Protein 4G54 (pdb70)

CATH classification: 3.90.70.10 (+1 more: 1.10.101.10)

Solvent-accessible surface area: 11860 Å² total; per-residue (Å²): 51,115,70,52,85,40,0,12,101,3,85,70,59,42,63,0,0,83,9,0,7,56,5,7,24,50,132,15,70,206,100,6,10,100,23,112,111,119,30,62,7,13,8,29,13,78,68,75,120,21,83,57,117,86,0,46,125,29,44,7,1,0,0,0,0,0,31,40,143,85,105,97,1,12,0,0,1,6,34,25,49,94,139,67,1,10,0,0,1,8,91,81,95,33,89,4,68,40,86,51,0,68,54,1,13,152,5,21,0,0,0,0,16,15,21,14,5,81,134,54,5,112,95,45,30,59,15,105,3,0,71,16,1,1,80,3,0,6,87,11,33,137,64,136,34,53,181,18,60,91,3,58,74,105,0,51,120,32,0,48,182,0,1,172,130,30,89,9,107,87,66,0,57,0,14,137,134,8,4,30,72,0,1,39,44,18,5,97,77,25,59,14,124,86,21,26,190,207,120,81,156,77,142,18,40,113,44,77,118,45,43,96,12,92,104,100,98,22,130,26,111,143

Foldseek 3Di:
DVPDPLQQQAQDQLSQVCQVVVLVQAHDDPVQSVQDPDHQFQKHKAKDFADPVRVQPQLAKWWFWWDDPHGTGIWIFGHDDQFWTWIHRLFDIDIDGPVRCVVTGRGIIMDMFGQLDAAKDAAFKFWPNVQQLQLLLCVVVVHDGPNGRGCHPVQLVSLLVQCVVVVHDSRSICHDVSSVVSRSNDDNDRSSVLVVDVPDPADPPGGDNGDHGHHHHIDMDD

Nearest PDB structures (foldseek):
  4g54-assembly1_A  TM=1.005E+00  e=2.596E-50  Vibrio vulnificus
  6tci-assembly1_A  TM=8.978E-01  e=1.837E-02  Bacillus cereus ATCC 14579
  4c2e-assembly1_B  TM=5.046E-01  e=1.116E-02  Bacillus subtilis subsp. subtilis str. 168
  4c2h-assembly1_B  TM=5.019E-01  e=2.840E-02  Bacillus subtilis subsp. subtilis str. 168
  4c2c-assembly1_A  TM=4.928E-01  e=2.840E-02  Bacillus subtilis subsp. subtilis str. 168

Sequence (222 aa):
WLGESAVARMTTRAQGLEELYKLWGYRATRIDTMCEQPSTSIFQCQVRQLNWQELQQTPHPLLLTLQHEGQRAYVVLLEVDPERVVLLTGEQRLTFTVSQLMSLWRGEVTDLWPMPLRETLRLGMHGEAIEVLDQLLAKALNDEPLKTTQFNAELMQRVEWFQRWQAMTEDGIAGQRTLARLQHMVSLSEPWRALTQEEQVMRYPEFPSLAPLLRTYPLAET

B-factor: mean 27.64, std 11.99, range [9.29, 92.63]

Radius of gyration: 18.82 Å; Cα contacts (8 Å, |Δi|>4): 407; chains: 1; bounding box: 40×36×48 Å

Secondary structure (DSSP, 8-state):
-TT-GGGG-B-SHHHHHHHHHHHTTEE--TTGGG--SSPSSSEEEEEEE--HHHHHT-SS-EEEEEEETTEEEEEEEEEE-SSEEEEE-SS-EEEEEHHHHHHHEEEEEEEEEE----S-B-TT-BSHHHHHHHHHHHHHHTS-----SB--HHHHHHHHHHHHHTTS---S-B-HHHHHHHHHH--S--GGGGGT----SS-TT-----EEPP--PPP-B-

Structure (mmCIF, N/CA/C/O backbone):
data_4G54
#
_entry.id   4G54
#
_cell.length_a   128.821
_cell.length_b   44.523
_cell.length_c   51.040
_cell.angle_alpha   90.00
_cell.angle_beta   110.59
_cell.angle_gamma   90.00
#
_symmetry.space_group_name_H-M   'C 1 2 1'
#
loop_
_entity.id
_entity.type
_entity.pdbx_description
1 polymer 'General Secretion Pathway Protein'
2 water water
#
loop_
_atom_site.group_PDB
_atom_site.id
_atom_site.type_symbol
_atom_site.label_atom_id
_atom_site.label_alt_id
_atom_site.label_comp_id
_atom_site.label_asym_id
_atom_site.label_entity_id
_atom_site.label_seq_id
_atom_site.pdbx_PDB_ins_code
_atom_site.Cartn_x
_atom_site.Cartn_y
_atom_site.Cartn_z
_atom_site.occupancy
_atom_site.B_iso_or_equiv
_atom_site.auth_seq_id
_atom_site.auth_comp_id
_atom_site.auth_asym_id
_atom_site.auth_atom_id
_atom_site.pdbx_PDB_model_num
ATOM 1 N N . TRP A 1 18 ? 4.674 -10.018 -14.272 1.00 53.44 343 TRP A N 1
ATOM 2 C CA . TRP A 1 18 ? 5.065 -9.292 -12.992 1.00 52.00 343 TRP A CA 1
ATOM 3 C C . TRP A 1 18 ? 4.159 -8.063 -12.815 1.00 52.26 343 TRP A C 1
ATOM 4 O O . TRP A 1 18 ? 4.619 -6.927 -12.581 1.00 48.55 343 TRP A O 1
ATOM 15 N N . LEU A 1 19 ? 2.853 -8.329 -12.947 1.00 54.51 344 LEU A N 1
ATOM 16 C CA . LEU A 1 19 ? 1.878 -7.310 -13.348 1.00 57.00 344 LEU A CA 1
ATOM 17 C C . LEU A 1 19 ? 2.421 -6.684 -14.638 1.00 57.73 344 LEU A C 1
ATOM 18 O O . LEU A 1 19 ? 2.696 -7.439 -15.596 1.00 60.01 344 LEU A O 1
ATOM 23 N N . GLY A 1 20 ? 2.597 -5.357 -14.690 1.00 57.12 345 GLY A N 1
ATOM 24 C CA . GLY A 1 20 ? 3.209 -4.733 -15.888 1.00 57.81 345 GLY A CA 1
ATOM 25 C C . GLY A 1 20 ? 4.720 -4.480 -15.848 1.00 57.25 345 GLY A C 1
ATOM 26 O O . GLY A 1 20 ? 5.313 -4.082 -16.849 1.00 58.13 345 GLY A O 1
ATOM 27 N N . GLU A 1 21 ? 5.372 -4.702 -14.706 1.00 55.55 346 GLU A N 1
ATOM 28 C CA . GLU A 1 21 ? 6.779 -4.282 -14.610 1.00 54.19 346 GLU A CA 1
ATOM 29 C C . GLU A 1 21 ? 7.822 -5.414 -14.428 1.00 52.77 346 GLU A C 1
ATOM 30 O O . GLU A 1 21 ? 8.419 -5.588 -13.346 1.00 51.41 346 GLU A O 1
ATOM 36 N N . SER A 1 22 ? 8.066 -6.161 -15.509 1.00 51.99 347 SER A N 1
ATOM 37 C CA . SER A 1 22 ? 9.102 -7.211 -15.469 1.00 49.82 347 SER A CA 1
ATOM 38 C C . SER A 1 22 ? 10.556 -6.657 -15.211 1.00 46.34 347 SER A C 1
ATOM 39 O O . SER A 1 22 ? 11.401 -7.380 -14.702 1.00 45.26 347 SER A O 1
ATOM 42 N N . ALA A 1 23 ? 10.827 -5.395 -15.569 1.00 43.38 348 ALA A N 1
ATOM 43 C CA . ALA A 1 23 ? 12.151 -4.779 -15.304 1.00 40.73 348 ALA A CA 1
ATOM 44 C C . ALA A 1 23 ? 12.488 -4.779 -13.810 1.00 37.86 348 ALA A C 1
ATOM 45 O O . ALA A 1 23 ? 13.686 -4.842 -13.472 1.00 35.75 348 ALA A O 1
ATOM 47 N N . VAL A 1 24 ? 11.474 -4.669 -12.939 1.00 37.40 349 VAL A N 1
ATOM 48 C CA . VAL A 1 24 ? 11.769 -4.570 -11.495 1.00 37.17 349 VAL A CA 1
ATOM 49 C C . VAL A 1 24 ? 12.297 -5.830 -10.955 1.00 37.75 349 VAL A C 1
ATOM 50 O O . VAL A 1 24 ? 12.943 -5.811 -9.882 1.00 37.36 349 VAL A O 1
ATOM 54 N N . ALA A 1 25 ? 11.955 -6.935 -11.619 1.00 40.13 350 ALA A N 1
ATOM 55 C CA . ALA A 1 25 ? 12.233 -8.298 -11.165 1.00 40.51 350 ALA A CA 1
ATOM 56 C C . ALA A 1 25 ? 13.472 -8.913 -11.791 1.00 40.99 350 ALA A C 1
ATOM 57 O O . ALA A 1 25 ? 13.549 -10.136 -11.952 1.00 43.36 350 ALA A O 1
ATOM 59 N N . ARG A 1 26 ? 14.439 -8.083 -12.180 1.00 37.57 351 ARG A N 1
ATOM 60 C CA . ARG A 1 26 ? 15.674 -8.588 -12.724 1.00 35.90 351 ARG A CA 1
ATOM 61 C C . ARG A 1 26 ? 16.524 -9.557 -11.826 1.00 34.54 351 ARG A C 1
ATOM 62 O O . ARG A 1 26 ? 17.062 -10.553 -12.326 1.00 35.73 351 ARG A O 1
ATOM 70 N N . MET A 1 27 ? 16.722 -9.184 -10.555 1.00 30.33 352 MET A N 1
ATOM 71 C CA . MET A 1 27 ? 17.590 -9.930 -9.655 1.00 27.99 352 MET A CA 1
ATOM 72 C C . MET A 1 27 ? 16.732 -10.976 -9.008 1.00 28.62 352 MET A C 1
ATOM 73 O O . MET A 1 27 ? 15.698 -10.686 -8.349 1.00 28.58 352 MET A O 1
ATOM 78 N N . THR A 1 28 ? 17.132 -12.218 -9.169 1.00 27.44 353 THR A N 1
ATOM 79 C CA . THR A 1 28 ? 16.242 -13.311 -8.803 1.00 27.98 353 THR A CA 1
ATOM 80 C C . THR A 1 28 ? 16.622 -14.075 -7.542 1.00 26.51 353 THR A C 1
ATOM 81 O O . THR A 1 28 ? 15.884 -14.962 -7.117 1.00 30.16 353 THR A O 1
ATOM 85 N N . THR A 1 29 ? 17.736 -13.707 -6.910 1.00 25.60 354 THR A N 1
ATOM 86 C CA . THR A 1 29 ? 18.109 -14.300 -5.642 1.00 24.41 354 THR A CA 1
ATOM 87 C C . THR A 1 29 ? 18.492 -13.222 -4.698 1.00 23.89 354 THR A C 1
ATOM 88 O O . THR A 1 29 ? 18.924 -12.116 -5.126 1.00 22.91 354 THR A O 1
ATOM 92 N N . ARG A 1 30 ? 18.359 -13.562 -3.413 1.00 22.17 355 ARG A N 1
ATOM 93 C CA . ARG A 1 30 ? 18.689 -12.605 -2.354 1.00 20.98 355 ARG A CA 1
ATOM 94 C C . ARG A 1 30 ? 20.181 -12.262 -2.438 1.00 20.25 355 ARG A C 1
ATOM 95 O O . ARG A 1 30 ? 20.550 -11.128 -2.250 1.00 18.74 355 ARG A O 1
ATOM 103 N N . ALA A 1 31 ? 21.025 -13.250 -2.722 1.00 20.85 356 ALA A N 1
ATOM 104 C CA . ALA A 1 31 ? 22.462 -12.998 -2.775 1.00 21.56 356 ALA A CA 1
ATOM 105 C C . ALA A 1 31 ? 22.770 -12.010 -3.900 1.00 22.07 356 ALA A C 1
ATOM 106 O O . ALA A 1 31 ? 23.590 -11.132 -3.709 1.00 20.71 356 ALA A O 1
ATOM 108 N N . GLN A 1 32 ? 22.112 -12.119 -5.036 1.00 22.87 357 GLN A N 1
ATOM 109 C CA . GLN A 1 32 ? 22.292 -11.165 -6.113 1.00 21.71 357 GLN A CA 1
ATOM 110 C C . GLN A 1 32 ? 21.894 -9.743 -5.662 1.00 21.42 357 GLN A C 1
ATOM 111 O O . GLN A 1 32 ? 22.635 -8.736 -5.879 1.00 21.91 357 GLN A O 1
ATOM 117 N N . GLY A 1 33 ? 20.726 -9.652 -5.010 1.00 20.62 358 GLY A N 1
ATOM 118 C CA . GLY A 1 33 ? 20.299 -8.345 -4.457 1.00 19.14 358 GLY A CA 1
ATOM 119 C C . GLY A 1 33 ? 21.236 -7.772 -3.452 1.00 18.53 358 GLY A C 1
ATOM 120 O O . GLY A 1 33 ? 21.456 -6.559 -3.428 1.00 18.79 358 GLY A O 1
ATOM 121 N N . LEU A 1 34 ? 21.750 -8.620 -2.581 1.00 18.34 359 LEU A N 1
ATOM 122 C CA . LEU A 1 34 ? 22.660 -8.100 -1.509 1.00 16.47 359 LEU A CA 1
ATOM 123 C C . LEU A 1 34 ? 24.009 -7.708 -2.098 1.00 17.75 359 LEU A C 1
ATOM 124 O O . LEU A 1 34 ? 24.600 -6.703 -1.645 1.00 17.90 359 LEU A O 1
ATOM 129 N N . GLU A 1 35 ? 24.444 -8.410 -3.158 1.00 17.31 360 GLU A N 1
ATOM 130 C CA . GLU A 1 35 ? 25.671 -7.958 -3.837 1.00 19.11 360 GLU A CA 1
ATOM 131 C C . GLU A 1 35 ? 25.458 -6.510 -4.324 1.00 19.44 360 GLU A C 1
ATOM 132 O O . GLU A 1 35 ? 26.362 -5.655 -4.184 1.00 20.07 360 GLU A O 1
ATOM 138 N N . GLU A 1 36 ? 24.304 -6.181 -4.890 1.00 19.10 361 GLU A N 1
ATOM 139 C CA . GLU A 1 36 ? 24.035 -4.832 -5.337 1.00 19.76 361 GLU A CA 1
ATOM 140 C C . GLU A 1 36 ? 23.960 -3.847 -4.142 1.00 18.25 361 GLU A C 1
ATOM 141 O O . GLU A 1 36 ? 24.432 -2.705 -4.234 1.00 18.63 361 GLU A O 1
ATOM 147 N N . LEU A 1 37 ? 23.262 -4.277 -3.088 1.00 17.04 362 LEU A N 1
ATOM 148 C CA . LEU A 1 37 ? 23.121 -3.360 -1.932 1.00 15.93 362 LEU A CA 1
ATOM 149 C C . LEU A 1 37 ? 24.470 -3.034 -1.324 1.00 17.48 362 LEU A C 1
ATOM 150 O O . LEU A 1 37 ? 24.733 -1.879 -0.971 1.00 17.91 362 LEU A O 1
ATOM 155 N N . TYR A 1 38 ? 25.386 -4.008 -1.285 1.00 17.39 363 TYR A N 1
ATOM 156 C CA . TYR A 1 38 ? 26.724 -3.680 -0.774 1.00 17.73 363 TYR A CA 1
ATOM 157 C C . TYR A 1 38 ? 27.443 -2.672 -1.691 1.00 17.47 363 TYR A C 1
ATOM 158 O O . TYR A 1 38 ? 28.220 -1.838 -1.197 1.00 18.89 363 TYR A O 1
ATOM 167 N N . LYS A 1 39 ? 27.191 -2.702 -2.983 1.00 19.48 364 LYS A N 1
ATOM 168 C CA . LYS A 1 39 ? 27.889 -1.728 -3.833 1.00 20.58 364 LYS A CA 1
ATOM 169 C C . LYS A 1 39 ? 27.479 -0.270 -3.448 1.00 20.62 364 LYS A C 1
ATOM 170 O O . LYS A 1 39 ? 28.269 0.673 -3.584 1.00 21.78 364 LYS A O 1
ATOM 176 N N . LEU A 1 40 ? 26.212 -0.058 -3.031 1.00 18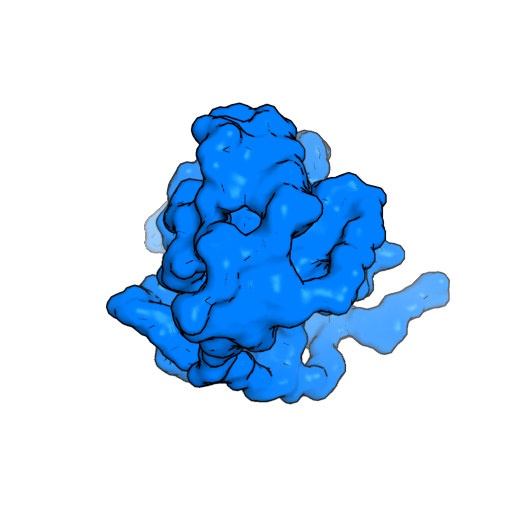.14 365 LEU A N 1
ATOM 177 C CA . LEU A 1 40 ? 25.751 1.260 -2.606 1.00 22.05 365 LEU A CA 1
ATOM 178 C C . LEU A 1 40 ? 26.511 1.752 -1.416 1.00 22.13 365 LEU A C 1
ATOM 179 O O . LEU A 1 40 ? 26.678 2.963 -1.258 1.00 24.88 365 LEU A O 1
ATOM 184 N N . TRP A 1 41 ? 26.999 0.834 -0.577 1.00 21.22 366 TRP A N 1
ATOM 185 C CA . TRP A 1 41 ? 27.838 1.217 0.537 1.00 22.36 366 TRP A CA 1
ATOM 186 C C . TRP A 1 41 ? 29.318 1.355 0.134 1.00 22.83 366 TRP A C 1
ATOM 187 O O . TRP A 1 41 ? 30.204 1.702 0.962 1.00 26.81 366 TRP A O 1
ATOM 198 N N . GLY A 1 42 ? 29.628 1.122 -1.146 1.00 23.12 367 GLY A N 1
ATOM 199 C CA . GLY A 1 42 ? 31.021 1.223 -1.617 1.00 23.26 367 GLY A CA 1
ATOM 200 C C . GLY A 1 42 ? 31.848 -0.055 -1.569 1.00 23.44 367 GLY A C 1
ATOM 201 O O . GLY A 1 42 ? 33.115 0.034 -1.750 1.00 25.63 367 GLY A O 1
ATOM 202 N N . TYR A 1 43 ? 31.210 -1.206 -1.299 1.00 22.20 368 TYR A N 1
ATOM 203 C CA . TYR A 1 43 ? 31.937 -2.419 -1.056 1.00 20.66 368 TYR A CA 1
ATOM 204 C C . TYR A 1 43 ? 31.688 -3.505 -2.081 1.00 20.31 368 TYR A C 1
ATOM 205 O O . TYR A 1 43 ? 30.574 -3.677 -2.573 1.00 19.15 368 TYR A O 1
ATOM 214 N N . ARG A 1 44 ? 32.779 -4.266 -2.324 1.00 22.26 369 ARG A N 1
ATOM 215 C CA . ARG A 1 44 ? 32.743 -5.476 -3.078 1.00 24.90 369 ARG A CA 1
ATOM 216 C C . ARG A 1 44 ? 32.507 -6.659 -2.095 1.00 26.98 369 ARG A C 1
ATOM 217 O O . ARG A 1 44 ? 33.356 -7.011 -1.251 1.00 32.81 369 ARG A O 1
ATOM 225 N N . ALA A 1 45 ? 31.382 -7.317 -2.239 1.00 24.48 370 ALA A N 1
ATOM 226 C CA . ALA A 1 45 ? 30.999 -8.406 -1.318 1.00 23.58 370 ALA A CA 1
ATOM 227 C C . ALA A 1 45 ? 31.356 -9.749 -1.912 1.00 26.10 370 ALA A C 1
ATOM 228 O O . ALA A 1 45 ? 31.213 -9.944 -3.125 1.00 27.21 370 ALA A O 1
ATOM 230 N N . THR A 1 46 ? 31.776 -10.686 -1.060 1.00 23.84 371 THR A N 1
ATOM 231 C CA . THR A 1 46 ? 32.008 -12.034 -1.510 1.00 25.15 371 THR A CA 1
ATOM 232 C C . THR A 1 46 ? 30.779 -12.909 -1.413 1.00 24.36 371 THR A C 1
ATOM 233 O O . THR A 1 46 ? 29.787 -12.543 -0.816 1.00 23.71 371 THR A O 1
ATOM 237 N N . ARG A 1 47 ? 30.874 -14.126 -1.963 1.00 24.92 372 ARG A N 1
ATOM 238 C CA . ARG A 1 47 ? 29.784 -15.074 -1.823 1.00 25.32 372 ARG A CA 1
ATOM 239 C C . ARG A 1 47 ? 29.413 -15.348 -0.339 1.00 26.18 372 ARG A C 1
ATOM 240 O O . ARG A 1 47 ? 28.232 -15.710 -0.022 1.00 26.22 372 ARG A O 1
ATOM 255 N N . ILE A 1 48 ? 30.404 -15.311 0.560 1.00 23.21 373 ILE A N 1
ATOM 256 C CA . ILE A 1 48 ? 30.096 -15.535 1.991 1.00 24.06 373 ILE A CA 1
ATOM 257 C C . ILE A 1 48 ? 29.257 -14.378 2.556 1.00 23.11 373 ILE A C 1
ATOM 258 O O . ILE A 1 48 ? 28.234 -14.613 3.306 1.00 26.62 373 ILE A O 1
ATOM 263 N N . ASP A 1 49 ? 29.580 -13.144 2.132 1.00 19.40 374 ASP A N 1
ATOM 264 C CA . ASP A 1 49 ? 28.895 -12.015 2.641 1.00 20.27 374 ASP A CA 1
ATOM 265 C C . ASP A 1 49 ? 27.461 -11.992 2.209 1.00 22.76 374 ASP A C 1
ATOM 266 O O . ASP A 1 49 ? 26.578 -11.499 2.939 1.00 25.84 374 ASP A O 1
ATOM 271 N N . THR A 1 50 ? 27.152 -12.488 1.026 1.00 20.25 375 THR A N 1
ATOM 272 C CA . THR A 1 50 ? 25.773 -12.357 0.607 1.00 20.43 375 THR A CA 1
ATOM 273 C C . THR A 1 50 ? 24.842 -13.507 0.980 1.00 22.38 375 THR A C 1
ATOM 274 O O . THR A 1 50 ? 23.694 -13.560 0.504 1.00 22.48 375 THR A O 1
ATOM 278 N N . MET A 1 51 ? 25.368 -14.407 1.797 1.00 24.46 376 MET A N 1
ATOM 279 C CA . MET A 1 51 ? 24.507 -15.454 2.420 1.00 26.80 376 MET A CA 1
ATOM 280 C C . MET A 1 51 ? 23.518 -14.899 3.491 1.00 27.38 376 MET A C 1
ATOM 281 O O . MET A 1 51 ? 22.521 -15.569 3.785 1.00 28.97 376 MET A O 1
ATOM 286 N N . CYS A 1 52 ? 23.821 -13.728 4.066 1.00 26.09 377 CYS A N 1
ATOM 287 C CA . CYS A 1 52 ? 22.995 -13.141 5.141 1.00 26.37 377 CYS A CA 1
ATOM 288 C C . CYS A 1 52 ? 22.728 -14.146 6.258 1.00 26.84 377 CYS A C 1
ATOM 289 O O . CYS A 1 52 ? 21.600 -14.331 6.691 1.00 26.66 377 CYS A O 1
ATOM 292 N N . GLU A 1 53 ? 23.807 -14.769 6.736 1.00 26.46 378 GLU A N 1
ATOM 293 C CA . GLU A 1 53 ? 23.674 -15.733 7.824 1.00 27.50 378 GLU A CA 1
ATOM 294 C C . GLU A 1 53 ? 24.552 -15.219 8.929 1.00 26.89 378 GLU A C 1
ATOM 295 O O . GLU A 1 53 ? 25.429 -14.365 8.730 1.00 29.95 378 GLU A O 1
ATOM 301 N N . GLN A 1 54 ? 24.250 -15.659 10.159 1.00 24.30 379 GLN A N 1
ATOM 302 C CA . GLN A 1 54 ? 25.059 -15.247 11.291 1.00 24.35 379 GLN A CA 1
ATOM 303 C C . GLN A 1 54 ? 25.969 -16.395 11.653 1.00 24.10 379 GLN A C 1
ATOM 304 O O . GLN A 1 54 ? 25.541 -17.569 11.500 1.00 28.27 379 GLN A O 1
ATOM 310 N N . PRO A 1 55 ? 27.160 -16.115 12.147 1.00 23.86 380 PRO A N 1
ATOM 311 C CA . PRO A 1 55 ? 27.725 -14.795 12.449 1.00 23.54 380 PRO A CA 1
ATOM 312 C C . PRO A 1 55 ? 28.169 -13.989 11.227 1.00 24.18 380 PRO A C 1
ATOM 313 O O . PRO A 1 55 ? 28.444 -14.573 10.155 1.00 24.37 380 PRO A O 1
ATOM 317 N N . SER A 1 56 ? 28.229 -12.677 11.435 1.00 23.16 381 SER A N 1
ATOM 318 C CA . SER A 1 56 ? 28.763 -11.759 10.432 1.00 23.54 381 SER A CA 1
ATOM 319 C C . SER A 1 56 ? 30.196 -12.143 10.084 1.00 23.57 381 SER A C 1
ATOM 320 O O . SER A 1 56 ? 30.956 -12.595 10.884 1.00 25.18 381 SER A O 1
ATOM 323 N N . THR A 1 57 ? 30.538 -11.835 8.840 1.00 24.75 382 THR A N 1
ATOM 324 C CA . THR A 1 57 ? 31.835 -12.056 8.288 1.00 23.56 382 THR A CA 1
ATOM 325 C C . THR A 1 57 ? 32.594 -10.732 8.101 1.00 22.48 382 THR A C 1
ATOM 326 O O . THR A 1 57 ? 33.811 -10.734 7.725 1.00 23.67 382 THR A O 1
ATOM 330 N N . SER A 1 58 ? 31.913 -9.609 8.378 1.00 19.69 383 SER A N 1
ATOM 331 C CA . SER A 1 58 ? 32.558 -8.274 8.292 1.00 17.27 383 SER A CA 1
ATOM 332 C C . SER A 1 58 ? 31.852 -7.431 9.378 1.00 18.93 383 SER A C 1
ATOM 333 O O . SER A 1 58 ? 31.023 -8.005 10.139 1.00 18.43 383 SER A O 1
ATOM 336 N N . ILE A 1 59 ? 32.140 -6.126 9.446 1.00 18.68 384 ILE A N 1
ATOM 337 C CA . ILE A 1 59 ? 31.442 -5.292 10.449 1.00 18.26 384 ILE A CA 1
ATOM 338 C C . ILE A 1 59 ? 29.965 -5.084 10.086 1.00 17.93 384 ILE A C 1
ATOM 339 O O . ILE A 1 59 ? 29.208 -4.634 10.909 1.00 17.94 384 ILE A O 1
ATOM 344 N N . PHE A 1 60 ? 29.536 -5.496 8.889 1.00 17.26 385 PHE A N 1
ATOM 345 C CA . PHE A 1 60 ? 28.145 -5.306 8.523 1.00 17.77 385 PHE A CA 1
ATOM 346 C C . PHE A 1 60 ? 27.244 -6.306 9.182 1.00 18.41 385 PHE A C 1
ATOM 347 O O . PHE A 1 60 ? 27.604 -7.527 9.348 1.00 20.84 385 PHE A O 1
ATOM 355 N N . GLN A 1 61 ? 26.051 -5.866 9.571 1.00 15.84 386 GLN A N 1
ATOM 356 C CA . GLN A 1 61 ? 24.950 -6.754 10.006 1.00 18.46 386 GLN A CA 1
ATOM 357 C C . GLN A 1 61 ? 24.030 -6.933 8.813 1.00 18.94 386 GLN A C 1
ATOM 358 O O . GLN A 1 61 ? 23.817 -5.997 8.035 1.00 18.81 386 GLN A O 1
ATOM 364 N N . CYS A 1 62 ? 23.434 -8.126 8.703 1.00 19.77 387 CYS A N 1
ATOM 365 C CA . CYS A 1 62 ? 22.465 -8.438 7.638 1.00 19.36 387 CYS A CA 1
ATOM 366 C C . CYS A 1 62 ? 21.292 -9.067 8.350 1.00 20.77 387 CYS A C 1
ATOM 367 O O . CYS A 1 62 ? 21.494 -9.957 9.188 1.00 22.60 387 CYS A O 1
ATOM 370 N N . GLN A 1 63 ? 20.071 -8.527 8.126 1.00 20.39 388 GLN A N 1
ATOM 371 C CA . GLN A 1 63 ? 18.887 -9.069 8.843 1.00 20.38 388 GLN A CA 1
ATOM 372 C C . GLN A 1 63 ? 17.693 -9.063 7.898 1.00 19.94 388 GLN A C 1
ATOM 373 O O . GLN A 1 63 ? 17.437 -8.022 7.243 1.00 21.65 388 GLN A O 1
ATOM 379 N N . VAL A 1 64 ? 16.914 -10.146 7.861 1.00 21.77 389 VAL A N 1
ATOM 380 C CA . VAL A 1 64 ? 15.624 -10.180 7.134 1.00 21.57 389 VAL A CA 1
ATOM 381 C C . VAL A 1 64 ? 14.550 -9.747 8.130 1.00 23.67 389 VAL A C 1
ATOM 382 O O . VAL A 1 64 ? 14.579 -10.136 9.337 1.00 25.11 389 VAL A O 1
ATOM 386 N N . ARG A 1 65 ? 13.652 -8.832 7.736 1.00 22.79 390 ARG A N 1
ATOM 387 C CA . ARG A 1 65 ? 12.613 -8.356 8.683 1.00 23.95 390 ARG A CA 1
ATOM 388 C C . ARG A 1 65 ? 11.346 -8.244 7.852 1.00 23.73 390 ARG A C 1
ATOM 389 O O . ARG A 1 65 ? 11.395 -8.200 6.621 1.00 23.46 390 ARG A O 1
ATOM 397 N N . GLN A 1 66 ? 10.209 -8.214 8.549 1.00 22.62 391 GLN A N 1
ATOM 398 C CA . GLN A 1 66 ? 8.908 -7.888 7.872 1.00 24.01 391 GLN A CA 1
ATOM 399 C C . GLN A 1 66 ? 8.502 -6.524 8.312 1.00 25.03 391 GLN A C 1
ATOM 400 O O . GLN A 1 66 ? 8.428 -6.263 9.574 1.00 27.68 391 GLN A O 1
ATOM 406 N N . LEU A 1 67 ? 8.255 -5.628 7.343 1.00 22.17 392 LEU A N 1
ATOM 407 C CA . LEU A 1 67 ? 7.900 -4.206 7.640 1.00 22.09 392 LEU A CA 1
ATOM 408 C C . LEU A 1 67 ? 6.528 -3.946 7.078 1.00 23.57 392 LEU A C 1
ATOM 409 O O . LEU A 1 67 ? 6.144 -4.606 6.091 1.00 25.76 392 LEU A O 1
ATOM 414 N N . ASN A 1 68 ? 5.864 -2.924 7.613 1.00 23.23 393 ASN A N 1
ATOM 415 C CA . ASN A 1 68 ? 4.657 -2.372 6.917 1.00 23.10 393 ASN A CA 1
ATOM 416 C C . ASN A 1 68 ? 5.110 -1.105 6.188 1.00 21.69 393 ASN A C 1
ATOM 417 O O . ASN A 1 68 ? 6.320 -0.693 6.212 1.00 21.98 393 ASN A O 1
ATOM 422 N N . TRP A 1 69 ? 4.206 -0.453 5.451 1.00 23.35 394 TRP A N 1
ATOM 423 C CA . TRP A 1 69 ? 4.572 0.685 4.644 1.00 19.83 394 TRP A CA 1
ATOM 424 C C . TRP A 1 69 ? 4.956 1.893 5.473 1.00 22.54 394 TRP A C 1
ATOM 425 O O . TRP A 1 69 ? 5.863 2.651 5.063 1.00 22.98 394 TRP A O 1
ATOM 436 N N . GLN A 1 70 ? 4.282 2.086 6.622 1.00 21.82 395 GLN A N 1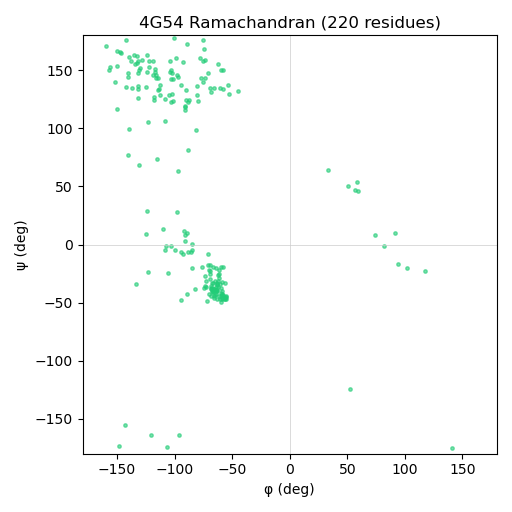
ATOM 437 C CA . GLN A 1 70 ? 4.633 3.181 7.562 1.00 22.28 395 GLN A CA 1
ATOM 438 C C . GLN A 1 70 ? 6.106 2.961 7.972 1.00 23.25 395 GLN A C 1
ATOM 439 O O . GLN A 1 70 ? 6.936 3.886 7.895 1.00 24.03 395 GLN A O 1
ATOM 445 N N . GLU A 1 71 ? 6.461 1.720 8.308 1.00 22.95 396 GLU A N 1
ATOM 446 C CA . GLU A 1 71 ? 7.843 1.437 8.767 1.00 23.81 396 GLU A CA 1
ATOM 447 C C . GLU A 1 71 ? 8.850 1.608 7.617 1.00 23.82 396 GLU A C 1
ATOM 448 O O . GLU A 1 71 ? 9.945 2.185 7.834 1.00 23.50 396 GLU A O 1
ATOM 454 N N . LEU A 1 72 ? 8.498 1.203 6.397 1.00 21.34 397 LEU A N 1
ATOM 455 C CA . LEU A 1 72 ? 9.416 1.272 5.309 1.00 21.77 397 LEU A CA 1
ATOM 456 C C . LEU A 1 72 ? 9.741 2.751 5.067 1.00 20.65 397 LEU A C 1
ATOM 457 O O . LEU A 1 72 ? 10.888 3.130 4.834 1.00 22.32 397 LEU A O 1
ATOM 462 N N . GLN A 1 73 ? 8.759 3.618 5.183 1.00 23.09 398 GLN A N 1
ATOM 463 C CA . GLN A 1 73 ? 9.012 5.045 4.967 1.00 23.01 398 GLN A CA 1
ATOM 464 C C . GLN A 1 73 ? 9.998 5.633 5.936 1.00 22.90 398 GLN A C 1
ATOM 465 O O . GLN A 1 73 ? 10.607 6.681 5.573 1.00 24.53 398 GLN A O 1
ATOM 471 N N . GLN A 1 74 ? 10.200 5.014 7.113 1.00 21.19 399 GLN A N 1
ATOM 472 C CA . GLN A 1 74 ? 11.105 5.559 8.120 1.00 23.56 399 GLN A CA 1
ATOM 473 C C . GLN A 1 74 ? 12.513 5.039 7.963 1.00 21.64 399 GLN A C 1
ATOM 474 O O . GLN A 1 74 ? 13.362 5.306 8.823 1.00 23.62 399 GLN A O 1
ATOM 480 N N . THR A 1 75 ? 12.738 4.231 6.932 1.00 20.72 400 THR A N 1
ATOM 481 C CA . THR A 1 75 ? 14.134 3.613 6.900 1.00 18.09 400 THR A CA 1
ATOM 482 C C . THR A 1 75 ? 15.225 4.663 6.822 1.00 19.74 400 THR A C 1
ATOM 483 O O . THR A 1 75 ? 15.143 5.565 5.954 1.00 20.94 400 THR A O 1
ATOM 487 N N . PRO A 1 76 ? 16.239 4.446 7.659 1.00 18.23 401 PRO A N 1
ATOM 488 C CA . PRO A 1 76 ? 17.333 5.459 7.666 1.00 18.18 401 PRO A CA 1
ATOM 489 C C . PRO A 1 76 ? 18.385 5.179 6.563 1.00 18.16 401 PRO A C 1
ATOM 490 O O . PRO A 1 76 ? 19.336 6.014 6.399 1.00 21.71 401 PRO A O 1
ATOM 494 N N . HIS A 1 77 ? 18.288 4.064 5.802 1.00 17.58 402 HIS A N 1
ATOM 495 C CA . HIS A 1 77 ? 19.285 3.787 4.754 1.00 17.59 402 HIS A CA 1
ATOM 496 C C . HIS A 1 77 ? 18.633 2.813 3.788 1.00 15.73 402 HIS A C 1
ATOM 497 O O . HIS A 1 77 ? 17.498 2.309 3.993 1.00 15.71 402 HIS A O 1
ATOM 504 N N . PRO A 1 78 ? 19.252 2.558 2.668 1.00 16.15 403 PRO A N 1
ATOM 505 C CA . PRO A 1 78 ? 18.667 1.708 1.646 1.00 16.40 403 PRO A CA 1
ATOM 506 C C . PRO A 1 78 ? 18.450 0.278 2.182 1.00 16.03 403 PRO A C 1
ATOM 507 O O . PRO A 1 78 ? 19.103 -0.178 3.129 1.00 17.81 403 PRO A O 1
ATOM 511 N N . LEU A 1 79 ? 17.486 -0.414 1.559 1.00 17.13 404 LEU A N 1
ATOM 512 C CA . LEU A 1 79 ? 17.108 -1.795 1.920 1.00 15.73 404 LEU A CA 1
ATOM 513 C C . LEU A 1 79 ? 16.954 -2.600 0.685 1.00 16.92 404 LEU A C 1
ATOM 514 O O . LEU A 1 79 ? 16.769 -2.033 -0.467 1.00 18.06 404 LEU A O 1
ATOM 519 N N . LEU A 1 80 ? 16.950 -3.954 0.820 1.00 14.93 405 LEU A N 1
ATOM 520 C CA . LEU A 1 80 ? 16.604 -4.828 -0.341 1.00 16.07 405 LEU A CA 1
ATOM 521 C C . LEU A 1 80 ? 15.143 -5.296 -0.148 1.00 17.35 405 LEU A C 1
ATOM 522 O O . LEU A 1 80 ? 14.832 -5.820 0.961 1.00 18.84 405 LEU A O 1
ATOM 527 N N . LEU A 1 81 ? 14.287 -5.024 -1.149 1.00 18.25 406 LEU A N 1
ATOM 528 C CA . LEU A 1 81 ? 12.867 -5.394 -1.014 1.00 18.07 406 LEU A CA 1
ATOM 529 C C . LEU A 1 81 ? 12.703 -6.767 -1.675 1.00 19.97 406 LEU A C 1
ATOM 530 O O . LEU A 1 81 ? 13.199 -7.011 -2.773 1.00 20.27 406 LEU A O 1
ATOM 535 N N . THR A 1 82 ? 11.948 -7.673 -1.060 1.00 19.36 407 THR A N 1
ATOM 536 C CA . THR A 1 82 ? 11.558 -8.927 -1.705 1.00 20.87 407 THR A CA 1
ATOM 537 C C . THR A 1 82 ? 10.255 -8.643 -2.409 1.00 22.65 407 THR A C 1
ATOM 538 O O . THR A 1 82 ? 9.230 -8.287 -1.734 1.00 22.64 407 THR A O 1
ATOM 542 N N . LEU A 1 83 ? 10.223 -8.901 -3.720 1.00 22.91 408 LEU A N 1
ATOM 543 C CA . LEU A 1 83 ? 8.954 -8.767 -4.485 1.00 25.39 408 LEU A CA 1
ATOM 544 C C . LEU A 1 83 ? 8.396 -10.181 -4.738 1.00 28.67 408 LEU A C 1
ATOM 545 O O . LEU A 1 83 ? 9.165 -11.139 -4.919 1.00 29.49 408 LEU A O 1
ATOM 550 N N . GLN A 1 84 ? 7.071 -10.332 -4.680 1.00 31.87 409 GLN A N 1
ATOM 551 C CA . GLN A 1 84 ? 6.479 -11.668 -4.845 1.00 36.91 409 GLN A CA 1
ATOM 552 C C . GLN A 1 84 ? 5.352 -11.475 -5.863 1.00 39.69 409 GLN A C 1
ATOM 553 O O . GLN A 1 84 ? 4.631 -10.477 -5.805 1.00 38.08 409 GLN A O 1
ATOM 559 N N . HIS A 1 85 ? 5.286 -12.368 -6.858 1.00 42.02 410 HIS A N 1
ATOM 560 C CA . HIS A 1 85 ? 4.188 -12.349 -7.843 1.00 46.44 410 HIS A CA 1
ATOM 561 C C . HIS A 1 85 ? 3.935 -13.757 -8.331 1.00 49.38 410 HIS A C 1
ATOM 562 O O . HIS A 1 85 ? 4.787 -14.388 -8.987 1.00 49.35 410 HIS A O 1
ATOM 569 N N . GLU A 1 86 ? 2.711 -14.209 -8.010 1.00 52.51 411 GLU A N 1
ATOM 570 C CA . GLU A 1 86 ? 2.244 -15.553 -8.278 1.00 57.33 411 GLU A CA 1
ATOM 571 C C . GLU A 1 86 ? 3.317 -16.668 -8.204 1.00 58.17 411 GLU A C 1
ATOM 572 O O . GLU A 1 86 ? 3.626 -17.340 -9.207 1.00 60.26 411 GLU A O 1
ATOM 578 N N . GLY A 1 87 ? 3.871 -16.855 -6.996 1.00 56.33 412 GLY A N 1
ATOM 579 C CA . GLY A 1 87 ? 4.818 -17.942 -6.728 1.00 56.33 412 GLY A CA 1
ATOM 580 C C . GLY A 1 87 ? 6.243 -17.651 -7.149 1.00 54.65 412 GLY A C 1
ATOM 581 O O . GLY A 1 87 ? 7.139 -18.491 -6.962 1.00 56.91 412 GLY A O 1
ATOM 582 N N . GLN A 1 88 ? 6.477 -16.478 -7.721 1.00 50.39 413 GLN A N 1
ATOM 583 C CA . GLN A 1 88 ? 7.856 -16.075 -8.048 1.00 47.87 413 GLN A CA 1
ATOM 584 C C . GLN A 1 88 ? 8.374 -15.036 -7.052 1.00 43.33 413 GLN A C 1
ATOM 585 O O . GLN A 1 88 ? 7.563 -14.262 -6.505 1.00 43.38 413 GLN A O 1
ATOM 591 N N . ARG A 1 89 ? 9.692 -15.061 -6.796 1.00 40.21 414 ARG A N 1
ATOM 592 C CA . ARG A 1 89 ? 10.330 -13.966 -6.006 1.00 37.50 414 ARG A CA 1
ATOM 593 C C . ARG A 1 89 ? 11.366 -13.223 -6.847 1.00 34.31 414 ARG A C 1
ATOM 594 O O . ARG A 1 89 ? 12.005 -13.795 -7.758 1.00 35.54 414 ARG A O 1
ATOM 602 N N . ALA A 1 90 ? 11.539 -11.960 -6.525 1.00 30.44 415 ALA A N 1
ATOM 603 C CA . ALA A 1 90 ? 12.570 -11.118 -7.107 1.00 29.03 415 ALA A CA 1
ATOM 604 C C . ALA A 1 90 ? 12.944 -10.095 -6.079 1.00 24.86 415 ALA A C 1
ATOM 605 O O . ALA A 1 90 ? 12.295 -9.985 -4.996 1.00 25.66 415 ALA A O 1
ATOM 607 N N . TYR A 1 91 ? 14.058 -9.417 -6.309 1.00 21.86 416 TYR A N 1
ATOM 608 C CA . TYR A 1 91 ? 14.668 -8.608 -5.226 1.00 21.90 416 TYR A CA 1
ATOM 609 C C . TYR A 1 91 ? 15.092 -7.286 -5.880 1.00 22.60 416 TYR A C 1
ATOM 610 O O . TYR A 1 91 ? 15.661 -7.297 -6.936 1.00 24.17 416 TYR A O 1
ATOM 619 N N . VAL A 1 92 ? 14.795 -6.161 -5.226 1.00 21.58 417 VAL A N 1
ATOM 620 C CA . VAL A 1 92 ? 15.146 -4.853 -5.794 1.00 20.21 417 VAL A CA 1
ATOM 621 C C . VAL A 1 92 ? 15.634 -3.942 -4.650 1.00 19.59 417 VAL A C 1
ATOM 622 O O . VAL A 1 92 ? 15.229 -4.110 -3.507 1.00 19.14 417 VAL A O 1
ATOM 626 N N . VAL A 1 93 ? 16.613 -3.094 -4.938 1.00 18.91 418 VAL A N 1
ATOM 627 C CA . VAL A 1 93 ? 17.101 -2.170 -3.930 1.00 18.42 418 VAL A CA 1
ATOM 628 C C . VAL A 1 93 ? 16.201 -0.987 -3.813 1.00 17.29 418 VAL A C 1
ATOM 629 O O . VAL A 1 93 ? 15.882 -0.327 -4.815 1.00 19.67 418 VAL A O 1
ATOM 633 N N . LEU A 1 94 ? 15.781 -0.683 -2.570 1.00 17.73 419 LEU A N 1
ATOM 634 C CA . LEU A 1 94 ? 15.064 0.589 -2.313 1.00 17.71 419 LEU A CA 1
ATOM 635 C C . LEU A 1 94 ? 16.122 1.594 -1.946 1.00 17.14 419 LEU A C 1
ATOM 636 O O . LEU A 1 94 ? 16.826 1.465 -0.932 1.00 18.81 419 LEU A O 1
ATOM 641 N N . LEU A 1 95 ? 16.222 2.668 -2.752 1.00 18.52 420 LEU A N 1
ATOM 642 C CA . LEU A 1 95 ? 17.201 3.710 -2.504 1.00 18.87 420 LEU A CA 1
ATOM 643 C C . LEU A 1 95 ? 16.589 4.800 -1.714 1.00 21.43 420 LEU A C 1
ATOM 644 O O . LEU A 1 95 ? 17.280 5.324 -0.799 1.00 23.53 420 LEU A O 1
ATOM 649 N N . GLU A 1 96 ? 15.393 5.277 -2.093 1.00 21.85 421 GLU A N 1
ATOM 650 C CA . GLU A 1 96 ? 14.738 6.297 -1.252 1.00 24.14 421 GLU A CA 1
ATOM 651 C C . GLU A 1 96 ? 13.234 6.131 -1.320 1.00 22.60 421 GLU A C 1
ATOM 652 O O . GLU A 1 96 ? 12.732 5.471 -2.180 1.00 23.94 421 GLU A O 1
ATOM 658 N N . VAL A 1 97 ? 12.567 6.780 -0.397 1.00 23.80 422 VAL A N 1
ATOM 659 C CA . VAL A 1 97 ? 11.133 6.547 -0.226 1.00 23.58 422 VAL A CA 1
ATOM 660 C C . VAL A 1 97 ? 10.497 7.791 0.331 1.00 24.57 422 VAL A C 1
ATOM 661 O O . VAL A 1 97 ? 11.089 8.479 1.199 1.00 25.03 422 VAL A O 1
ATOM 665 N N . ASP A 1 98 ? 9.299 8.102 -0.179 1.00 24.53 423 ASP A N 1
ATOM 666 C CA . ASP A 1 98 ? 8.475 9.198 0.413 1.00 27.91 423 ASP A CA 1
ATOM 667 C C . ASP A 1 98 ? 7.010 8.720 0.353 1.00 26.83 423 ASP A C 1
ATOM 668 O O . ASP A 1 98 ? 6.784 7.604 -0.112 1.00 24.96 423 ASP A O 1
ATOM 673 N N . PRO A 1 99 ? 6.040 9.473 0.899 1.00 28.95 424 PRO A N 1
ATOM 674 C CA . PRO A 1 99 ? 4.642 8.953 0.865 1.00 29.24 424 PRO A CA 1
ATOM 675 C C . PRO A 1 99 ? 4.063 8.641 -0.491 1.00 28.83 424 PRO A C 1
ATOM 676 O O . PRO A 1 99 ? 3.081 7.872 -0.563 1.00 29.17 424 PRO A O 1
ATOM 680 N N . GLU A 1 100 ? 4.657 9.201 -1.538 1.00 28.57 425 GLU A N 1
ATOM 681 C CA . GLU A 1 100 ? 4.071 9.022 -2.854 1.00 30.64 425 GLU A CA 1
ATOM 682 C C . GLU A 1 100 ? 4.791 8.035 -3.804 1.00 29.51 425 GLU A C 1
ATOM 683 O O . GLU A 1 100 ? 4.152 7.514 -4.750 1.00 30.48 425 GLU A O 1
ATOM 689 N N . ARG A 1 101 ? 6.089 7.817 -3.593 1.00 28.17 426 ARG A N 1
ATOM 690 C CA . ARG A 1 101 ? 6.916 7.121 -4.600 1.00 28.85 426 ARG A CA 1
ATOM 691 C C . ARG A 1 101 ? 8.113 6.485 -3.934 1.00 26.83 426 ARG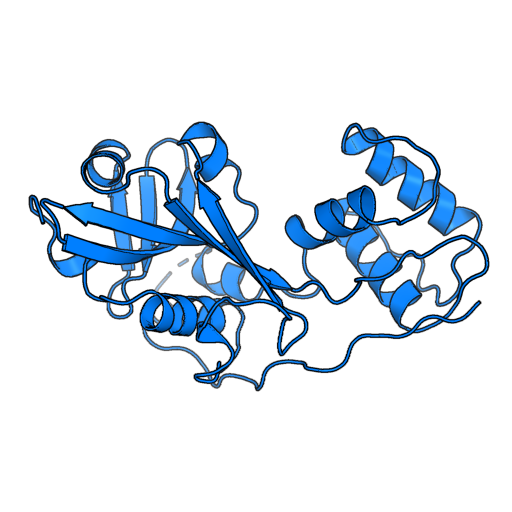 A C 1
ATOM 692 O O . ARG A 1 101 ? 8.565 6.973 -2.887 1.00 26.66 426 ARG A O 1
ATOM 700 N N . VAL A 1 102 ? 8.623 5.420 -4.519 1.00 24.01 427 VAL A N 1
ATOM 701 C CA . VAL A 1 102 ? 9.911 4.869 -4.049 1.00 23.21 427 VAL A CA 1
ATOM 702 C C . VAL A 1 102 ? 10.809 4.838 -5.285 1.00 22.69 427 VAL A C 1
ATOM 703 O O . VAL A 1 102 ? 10.349 4.790 -6.435 1.00 25.13 427 VAL A O 1
ATOM 707 N N . VAL A 1 103 ? 12.095 5.018 -5.005 1.00 20.93 428 VAL A N 1
ATOM 708 C CA . VAL A 1 103 ? 13.129 4.893 -6.061 1.00 21.44 428 VAL A CA 1
ATOM 709 C C . VAL A 1 103 ? 13.808 3.565 -5.888 1.00 20.46 428 VAL A C 1
ATOM 710 O O . VAL A 1 103 ? 14.295 3.208 -4.820 1.00 20.11 428 VAL A O 1
ATOM 714 N N . LEU A 1 104 ? 13.760 2.759 -6.953 1.00 20.43 429 LEU A N 1
ATOM 715 C CA . LEU A 1 104 ? 14.239 1.359 -6.942 1.00 19.72 429 LEU A CA 1
ATOM 716 C C . LEU A 1 104 ? 15.451 1.205 -7.864 1.00 22.89 429 LEU A C 1
ATOM 717 O O . LEU A 1 104 ? 15.504 1.806 -8.944 1.00 23.53 429 LEU A O 1
ATOM 722 N N . LEU A 1 105 ? 16.390 0.370 -7.454 1.00 20.83 430 LEU A N 1
ATOM 723 C CA . LEU A 1 105 ? 17.580 -0.017 -8.278 1.00 20.73 430 LEU A CA 1
ATOM 724 C C . LEU A 1 105 ? 17.545 -1.510 -8.552 1.00 23.11 430 LEU A C 1
ATOM 725 O O . LEU A 1 105 ? 17.498 -2.304 -7.631 1.00 21.28 430 LEU A O 1
ATOM 730 N N . THR A 1 106 ? 17.590 -1.897 -9.838 1.00 22.78 431 THR A N 1
ATOM 731 C CA . THR A 1 106 ? 17.328 -3.282 -10.244 1.00 24.54 431 THR A CA 1
ATOM 732 C C . THR A 1 106 ? 18.608 -4.018 -10.576 1.00 25.69 431 THR A C 1
ATOM 733 O O . THR A 1 106 ? 18.575 -5.207 -10.896 1.00 28.31 431 THR A O 1
ATOM 737 N N . GLY A 1 107 ? 19.769 -3.372 -10.495 1.00 26.37 432 GLY A N 1
ATOM 738 C CA . GLY A 1 107 ? 21.016 -3.953 -11.022 1.00 26.78 432 GLY A CA 1
ATOM 739 C C . GLY A 1 107 ? 21.312 -3.484 -12.480 1.00 27.21 432 GLY A C 1
ATOM 740 O O . GLY A 1 107 ? 22.434 -3.553 -12.960 1.00 30.69 432 GLY A O 1
ATOM 741 N N . GLU A 1 108 ? 20.269 -2.956 -13.113 1.00 26.55 433 GLU A N 1
ATOM 742 C CA . GLU A 1 108 ? 20.385 -2.389 -14.474 1.00 28.27 433 GLU A CA 1
ATOM 743 C C . GLU A 1 108 ? 19.747 -1.050 -14.664 1.00 28.29 433 GLU A C 1
ATOM 744 O O . GLU A 1 108 ? 20.212 -0.279 -15.507 1.00 29.37 433 GLU A O 1
ATOM 750 N N . GLN A 1 109 ? 18.660 -0.798 -13.980 1.00 26.76 434 GLN A N 1
ATOM 751 C CA . GLN A 1 109 ? 17.912 0.434 -14.150 1.00 26.84 434 GLN A CA 1
ATOM 752 C C . GLN A 1 109 ? 17.571 1.103 -12.829 1.00 26.65 434 GLN A C 1
ATOM 753 O O . GLN A 1 109 ? 17.354 0.429 -11.826 1.00 25.35 434 GLN A O 1
ATOM 759 N N . ARG A 1 110 ? 17.515 2.422 -12.849 1.00 26.00 435 ARG A N 1
ATOM 760 C CA . ARG A 1 110 ? 16.806 3.154 -11.806 1.00 26.21 435 ARG A CA 1
ATOM 761 C C . ARG A 1 110 ? 15.342 3.405 -12.184 1.00 27.16 435 ARG A C 1
ATOM 762 O O . ARG A 1 110 ? 15.058 4.072 -13.207 1.00 30.14 435 ARG A O 1
ATOM 774 N N . LEU A 1 111 ? 14.427 2.860 -11.387 1.00 25.88 436 LEU A N 1
ATOM 775 C CA . LEU A 1 111 ? 12.955 2.980 -11.572 1.00 28.07 436 LEU A CA 1
ATOM 776 C C . LEU A 1 111 ? 12.250 3.717 -10.424 1.00 28.27 436 LEU A C 1
ATOM 777 O O . LEU A 1 111 ? 12.660 3.646 -9.275 1.00 27.74 436 LEU A O 1
ATOM 782 N N . THR A 1 112 ? 11.158 4.417 -10.756 1.00 29.13 437 THR A N 1
ATOM 783 C CA . THR A 1 112 ? 10.326 5.034 -9.738 1.00 29.61 437 THR A CA 1
ATOM 784 C C . THR A 1 112 ? 8.988 4.313 -9.743 1.00 29.41 437 THR A C 1
ATOM 785 O O . THR A 1 112 ? 8.365 4.190 -10.810 1.00 30.76 437 THR A O 1
ATOM 789 N N . PHE A 1 113 ? 8.543 3.878 -8.583 1.00 26.45 438 PHE A N 1
ATOM 790 C CA . PHE A 1 113 ? 7.229 3.209 -8.455 1.00 26.74 438 PHE A CA 1
ATOM 791 C C . PHE A 1 113 ? 6.377 4.069 -7.587 1.00 26.29 438 PHE A C 1
ATOM 792 O O . PHE A 1 113 ? 6.836 4.600 -6.569 1.00 27.03 438 PHE A O 1
ATOM 800 N N . THR A 1 114 ? 5.066 4.127 -7.919 1.00 25.03 439 THR A N 1
ATOM 801 C CA . THR A 1 114 ? 4.101 4.720 -7.004 1.00 25.50 439 THR A CA 1
ATOM 802 C C . THR A 1 114 ? 3.832 3.749 -5.833 1.00 23.67 439 THR A C 1
ATOM 803 O O . THR A 1 114 ? 4.219 2.583 -5.878 1.00 22.98 439 THR A O 1
ATOM 807 N N . VAL A 1 115 ? 3.163 4.231 -4.794 1.00 24.85 440 VAL A N 1
ATOM 808 C CA . VAL A 1 115 ? 2.755 3.353 -3.676 1.00 26.51 440 VAL A CA 1
ATOM 809 C C . VAL A 1 115 ? 1.935 2.172 -4.224 1.00 24.73 440 VAL A C 1
ATOM 810 O O . VAL A 1 115 ? 2.149 1.013 -3.863 1.00 25.28 440 VAL A O 1
ATOM 814 N N . SER A 1 116 ? 0.968 2.483 -5.095 1.00 25.05 441 SER A N 1
ATOM 815 C CA . SER A 1 116 ? 0.161 1.416 -5.667 1.00 25.16 441 SER A CA 1
ATOM 816 C C . SER A 1 116 ? 1.013 0.345 -6.360 1.00 24.47 441 SER A C 1
ATOM 817 O O . SER A 1 116 ? 0.828 -0.845 -6.135 1.00 25.95 441 SER A O 1
ATOM 820 N N . GLN A 1 117 ? 2.000 0.771 -7.152 1.00 24.04 442 GLN A N 1
ATOM 821 C CA . GLN A 1 117 ? 2.819 -0.221 -7.872 1.00 24.73 442 GLN A CA 1
ATOM 822 C C . GLN A 1 117 ? 3.618 -1.032 -6.868 1.00 23.73 442 GLN A C 1
ATOM 823 O O . GLN A 1 117 ? 3.673 -2.289 -6.977 1.00 25.77 442 GLN A O 1
ATOM 829 N N . LEU A 1 118 ? 4.241 -0.341 -5.900 1.00 22.41 443 LEU A N 1
ATOM 830 C CA . LEU A 1 118 ? 4.987 -1.082 -4.873 1.00 23.15 443 LEU A CA 1
ATOM 831 C C . LEU A 1 118 ? 4.131 -2.132 -4.115 1.00 23.87 443 LEU A C 1
ATOM 832 O O . LEU A 1 118 ? 4.488 -3.331 -3.957 1.00 24.65 443 LEU A O 1
ATOM 837 N N . MET A 1 119 ? 2.956 -1.713 -3.691 1.00 24.35 444 MET A N 1
ATOM 838 C CA . MET A 1 119 ? 2.139 -2.588 -2.873 1.00 25.61 444 MET A CA 1
ATOM 839 C C . MET A 1 119 ? 1.581 -3.768 -3.607 1.00 27.89 444 MET A C 1
ATOM 840 O O . MET A 1 119 ? 1.254 -4.796 -2.948 1.00 30.01 444 MET A O 1
ATOM 845 N N . SER A 1 120 ? 1.465 -3.670 -4.942 1.00 26.91 445 SER A N 1
ATOM 846 C CA . SER A 1 120 ? 1.010 -4.792 -5.723 1.00 28.14 445 SER A CA 1
ATOM 847 C C . SER A 1 120 ? 2.029 -5.967 -5.784 1.00 27.31 445 SER A C 1
ATOM 848 O O . SER A 1 120 ? 1.626 -7.121 -6.002 1.00 29.59 445 SER A O 1
ATOM 851 N N . LEU A 1 121 ? 3.293 -5.689 -5.446 1.00 25.11 446 LEU A N 1
ATOM 852 C CA . LEU A 1 121 ? 4.362 -6.641 -5.611 1.00 25.52 446 LEU A CA 1
ATOM 853 C C . LEU A 1 121 ? 5.092 -6.902 -4.259 1.00 26.03 446 LEU A C 1
ATOM 854 O O . LEU A 1 121 ? 5.727 -7.943 -4.103 1.00 26.51 446 LEU A O 1
ATOM 859 N N . TRP A 1 122 ? 5.037 -5.974 -3.304 1.00 25.88 447 TRP A N 1
ATOM 860 C CA . TRP A 1 122 ? 5.834 -6.123 -2.066 1.00 24.88 447 TRP A CA 1
ATOM 861 C C . TRP A 1 122 ? 4.898 -6.596 -0.958 1.00 26.17 447 TRP A C 1
ATOM 862 O O . TRP A 1 122 ? 3.830 -5.943 -0.722 1.00 27.62 447 TRP A O 1
ATOM 873 N N . ARG A 1 123 ? 5.297 -7.668 -0.250 1.00 26.26 448 ARG A N 1
ATOM 874 C CA . ARG A 1 123 ? 4.474 -8.220 0.817 1.00 27.63 448 ARG A CA 1
ATOM 875 C C . ARG A 1 123 ? 5.081 -7.985 2.199 1.00 27.12 448 ARG A C 1
ATOM 876 O O . ARG A 1 123 ? 4.613 -8.503 3.206 1.00 29.51 448 ARG A O 1
ATOM 884 N N . GLY A 1 124 ? 6.065 -7.125 2.280 1.00 23.98 449 GLY A N 1
ATOM 885 C CA . GLY A 1 124 ? 6.583 -6.759 3.599 1.00 23.11 449 GLY A CA 1
ATOM 886 C C . GLY A 1 124 ? 8.014 -7.119 3.818 1.00 21.91 449 GLY A C 1
ATOM 887 O O . GLY A 1 124 ? 8.631 -6.606 4.754 1.00 22.39 449 GLY A O 1
ATOM 888 N N . GLU A 1 125 ? 8.523 -8.079 3.078 1.00 20.54 450 GLU A N 1
ATOM 889 C CA . GLU A 1 125 ? 9.838 -8.596 3.481 1.00 21.60 450 GLU A CA 1
ATOM 890 C C . GLU A 1 125 ? 10.937 -7.664 2.991 1.00 21.22 450 GLU A C 1
ATOM 891 O O . GLU A 1 125 ? 10.890 -7.233 1.817 1.00 21.40 450 GLU A O 1
ATOM 897 N N . VAL A 1 126 ? 11.899 -7.410 3.883 1.00 19.67 451 VAL A N 1
ATOM 898 C CA . VAL A 1 126 ? 13.109 -6.631 3.450 1.00 16.48 451 VAL A CA 1
ATOM 899 C C . VAL A 1 126 ? 14.332 -7.376 3.933 1.00 18.30 451 VAL A C 1
ATOM 900 O O . VAL A 1 126 ? 14.228 -8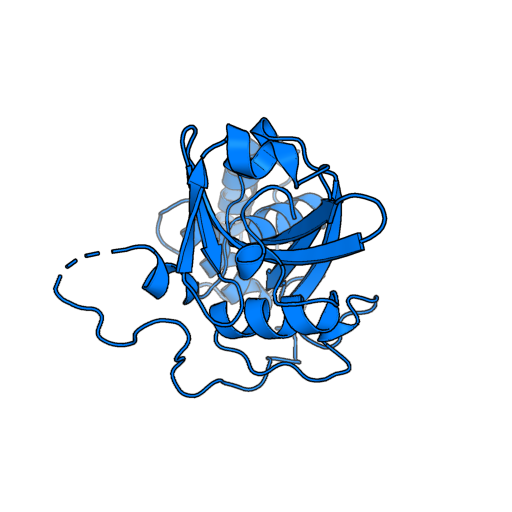.214 4.864 1.00 18.01 451 VAL A O 1
ATOM 904 N N . THR A 1 127 ? 15.469 -7.115 3.290 1.00 18.79 452 THR A N 1
ATOM 905 C CA . THR A 1 127 ? 16.733 -7.581 3.872 1.00 17.44 452 THR A CA 1
ATOM 906 C C . THR A 1 127 ? 17.507 -6.314 4.130 1.00 19.21 452 THR A C 1
ATOM 907 O O . THR A 1 127 ? 17.628 -5.436 3.265 1.00 17.56 452 THR A O 1
ATOM 911 N N . ASP A 1 128 ? 17.973 -6.149 5.357 1.00 18.33 453 ASP A N 1
ATOM 912 C CA . ASP A 1 128 ? 18.581 -4.843 5.778 1.00 18.46 453 ASP A CA 1
ATOM 913 C C . ASP A 1 128 ? 20.076 -5.069 6.054 1.00 19.20 453 ASP A C 1
ATOM 914 O O . ASP A 1 128 ? 20.424 -6.040 6.755 1.00 21.71 453 ASP A O 1
ATOM 919 N N . LEU A 1 129 ? 20.946 -4.202 5.548 1.00 20.63 454 LEU A N 1
ATOM 920 C CA . LEU A 1 129 ? 22.439 -4.297 5.718 1.00 18.05 454 LEU A CA 1
ATOM 921 C C . LEU A 1 129 ? 22.760 -2.957 6.316 1.00 19.57 454 LEU A C 1
ATOM 922 O O . LEU A 1 129 ? 22.309 -1.881 5.870 1.00 18.81 454 LEU A O 1
ATOM 927 N N . TRP A 1 130 ? 23.604 -3.014 7.344 1.00 17.33 455 TRP A N 1
ATOM 928 C CA . TRP A 1 130 ? 24.155 -1.712 7.865 1.00 17.94 455 TRP A CA 1
ATOM 929 C C . TRP A 1 130 ? 25.443 -2.021 8.577 1.00 17.34 455 TRP A C 1
ATOM 930 O O . TRP A 1 130 ? 25.653 -3.127 9.113 1.00 15.43 455 TRP A O 1
ATOM 941 N N . PRO A 1 131 ? 26.361 -1.055 8.567 1.00 16.85 456 PRO A N 1
ATOM 942 C CA . PRO A 1 131 ? 27.619 -1.244 9.336 1.00 18.22 456 PRO A CA 1
ATOM 943 C C . PRO A 1 131 ? 27.407 -1.217 10.851 1.00 16.58 456 PRO A C 1
ATOM 944 O O . PRO A 1 131 ? 26.709 -0.317 11.409 1.00 15.62 456 PRO A O 1
ATOM 948 N N . MET A 1 132 ? 28.018 -2.160 11.547 1.00 16.24 457 MET A N 1
ATOM 949 C CA . MET A 1 132 ? 27.882 -2.195 13.033 1.00 15.68 457 MET A CA 1
ATOM 950 C C . MET A 1 132 ? 29.222 -2.570 13.587 1.00 16.49 457 MET A C 1
ATOM 951 O O . MET A 1 132 ? 29.419 -3.664 14.064 1.00 16.87 457 MET A O 1
ATOM 956 N N . PRO A 1 133 ? 30.173 -1.633 13.627 1.00 15.28 458 PRO A N 1
ATOM 957 C CA . PRO A 1 133 ? 31.493 -1.908 14.193 1.00 15.82 458 PRO A CA 1
ATOM 958 C C . PRO A 1 133 ? 31.542 -2.075 15.697 1.00 16.19 458 PRO A C 1
ATOM 959 O O . PRO A 1 133 ? 32.519 -2.667 16.195 1.00 19.17 458 PRO A O 1
ATOM 963 N N . LEU A 1 134 ? 30.482 -1.612 16.404 1.00 16.36 459 LEU A N 1
ATOM 964 C CA . LEU A 1 134 ? 30.488 -1.667 17.873 1.00 15.82 459 LEU A CA 1
ATOM 965 C C . LEU A 1 134 ? 29.520 -2.716 18.355 1.00 16.11 459 LEU A C 1
ATOM 966 O O . LEU A 1 134 ? 28.281 -2.568 18.191 1.00 17.61 459 LEU A O 1
ATOM 971 N N . ARG A 1 135 ? 30.060 -3.821 18.826 1.00 16.72 460 ARG A N 1
ATOM 972 C CA . ARG A 1 135 ? 29.197 -4.983 19.116 1.00 17.39 460 ARG A CA 1
ATOM 973 C C . ARG A 1 135 ? 29.376 -5.429 20.544 1.00 16.04 460 ARG A C 1
ATOM 974 O O . ARG A 1 135 ? 28.871 -6.513 20.892 1.00 17.57 460 ARG A O 1
ATOM 982 N N . GLU A 1 136 ? 30.103 -4.638 21.346 1.00 15.23 461 GLU A N 1
ATOM 983 C CA . GLU A 1 136 ? 30.268 -4.932 22.780 1.00 15.46 461 GLU A CA 1
ATOM 984 C C . GLU A 1 136 ? 29.963 -3.714 23.650 1.00 15.93 461 GLU A C 1
ATOM 985 O O . GLU A 1 136 ? 30.150 -2.543 23.208 1.00 15.98 461 GLU A O 1
ATOM 991 N N . THR A 1 137 ? 29.522 -3.967 24.888 1.00 14.86 462 THR A N 1
ATOM 992 C CA . THR A 1 137 ? 29.143 -2.837 25.697 1.00 14.38 462 THR A CA 1
ATOM 993 C C . THR A 1 137 ? 30.291 -1.924 26.047 1.00 14.68 462 THR A C 1
ATOM 994 O O . THR A 1 137 ? 31.366 -2.413 26.447 1.00 16.84 462 THR A O 1
ATOM 998 N N . LEU A 1 138 ? 30.004 -0.617 25.889 1.00 15.28 463 LEU A N 1
ATOM 999 C CA . LEU A 1 138 ? 31.008 0.410 26.253 1.00 14.39 463 LEU A CA 1
ATOM 1000 C C . LEU A 1 138 ? 30.482 1.209 27.466 1.00 16.00 463 LEU A C 1
ATOM 1001 O O . LEU A 1 138 ? 29.293 1.582 27.497 1.00 15.39 463 LEU A O 1
ATOM 1006 N N . ARG A 1 139 ? 31.340 1.493 28.444 1.00 16.61 464 ARG A N 1
ATOM 1007 C CA . ARG A 1 139 ? 30.910 2.187 29.639 1.00 16.91 464 ARG A CA 1
ATOM 1008 C C . ARG A 1 139 ? 32.025 3.063 30.148 1.00 16.90 464 ARG A C 1
ATOM 1009 O O . ARG A 1 139 ? 33.209 2.927 29.748 1.00 17.78 464 ARG A O 1
ATOM 1017 N N . LEU A 1 140 ? 31.609 3.961 31.040 1.00 18.03 465 LEU A N 1
ATOM 1018 C CA . LEU A 1 140 ? 32.532 4.879 31.677 1.00 17.57 465 LEU A CA 1
ATOM 1019 C C . LEU A 1 140 ? 33.800 4.171 32.140 1.00 19.96 465 LEU A C 1
ATOM 1020 O O . LEU A 1 140 ? 33.727 3.172 32.864 1.00 20.42 465 LEU A O 1
ATOM 1025 N N . GLY A 1 141 ? 34.914 4.791 31.788 1.00 21.17 466 GLY A N 1
ATOM 1026 C CA . GLY A 1 141 ? 36.247 4.281 32.202 1.00 22.12 466 GLY A CA 1
ATOM 1027 C C . GLY A 1 141 ? 36.954 3.540 31.114 1.00 24.43 466 GLY A C 1
ATOM 1028 O O . GLY A 1 141 ? 38.182 3.369 31.143 1.00 25.82 466 GLY A O 1
ATOM 1029 N N . MET A 1 142 ? 36.220 3.077 30.131 1.00 21.54 467 MET A N 1
ATOM 1030 C CA . MET A 1 142 ? 36.840 2.333 29.060 1.00 19.72 467 MET A CA 1
ATOM 1031 C C . MET A 1 142 ? 37.545 3.289 28.061 1.00 20.79 467 MET A C 1
ATOM 1032 O O . MET A 1 142 ? 37.252 4.480 27.991 1.00 21.46 467 MET A O 1
ATOM 1037 N N . HIS A 1 143 ? 38.475 2.752 27.279 1.00 24.57 468 HIS A N 1
ATOM 1038 C CA . HIS A 1 143 ? 39.230 3.568 26.333 1.00 24.37 468 HIS A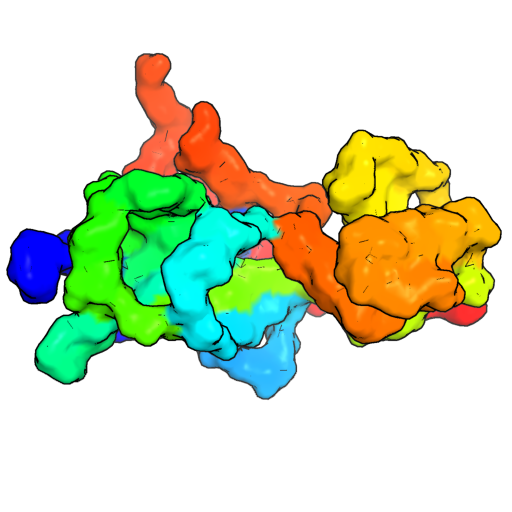 CA 1
ATOM 1039 C C . HIS A 1 143 ? 39.650 2.793 25.120 1.00 24.73 468 HIS A C 1
ATOM 1040 O O . HIS A 1 143 ? 39.806 1.559 25.215 1.00 27.84 468 HIS A O 1
ATOM 1047 N N . GLY A 1 144 ? 39.840 3.465 23.992 1.00 23.07 469 GLY A N 1
ATOM 1048 C CA . GLY A 1 144 ? 40.329 2.815 22.797 1.00 24.29 469 GLY A CA 1
ATOM 1049 C C . GLY A 1 144 ? 39.663 3.305 21.552 1.00 23.69 469 GLY A C 1
ATOM 1050 O O . GLY A 1 144 ? 38.812 4.210 21.630 1.00 21.12 469 GLY A O 1
ATOM 1051 N N . GLU A 1 145 ? 39.985 2.673 20.407 1.00 24.11 470 GLU A N 1
ATOM 1052 C CA . GLU A 1 145 ? 39.424 3.113 19.151 1.00 24.85 470 GLU A CA 1
ATOM 1053 C C . GLU A 1 145 ? 37.884 2.982 19.139 1.00 22.40 470 GLU A C 1
ATOM 1054 O O . GLU A 1 145 ? 37.209 3.777 18.472 1.00 21.60 470 GLU A O 1
ATOM 1060 N N . ALA A 1 146 ? 37.338 2.003 19.844 1.00 20.04 471 ALA A N 1
ATOM 1061 C CA . ALA A 1 146 ? 35.906 1.861 19.912 1.00 18.99 471 ALA A CA 1
ATOM 1062 C C . ALA A 1 146 ? 35.237 3.073 20.510 1.00 19.83 471 ALA A C 1
ATOM 1063 O O . ALA A 1 146 ? 34.086 3.406 20.093 1.00 18.43 471 ALA A O 1
ATOM 1065 N N . ILE A 1 147 ? 35.914 3.716 21.465 1.00 18.71 472 ILE A N 1
ATOM 1066 C CA . ILE A 1 147 ? 35.332 4.906 22.095 1.00 18.35 472 ILE A CA 1
ATOM 1067 C C . ILE A 1 147 ? 35.378 6.056 21.100 1.00 18.92 472 ILE A C 1
ATOM 1068 O O . ILE A 1 147 ? 34.383 6.814 20.995 1.00 17.64 472 ILE A O 1
ATOM 1073 N N . GLU A 1 148 ? 36.429 6.160 20.292 1.00 20.67 473 GLU A N 1
ATOM 1074 C CA . GLU A 1 148 ? 36.470 7.216 19.295 1.00 20.20 473 GLU A CA 1
ATOM 1075 C C . GLU A 1 148 ? 35.367 7.038 18.298 1.00 18.83 473 GLU A C 1
ATOM 1076 O O . GLU A 1 148 ? 34.730 8.020 17.820 1.00 20.36 473 GLU A O 1
ATOM 1082 N N . VAL A 1 149 ? 35.102 5.773 17.892 1.00 18.93 474 VAL A N 1
ATOM 1083 C CA . VAL A 1 149 ? 34.000 5.528 17.000 1.00 17.77 474 VAL A CA 1
ATOM 1084 C C . VAL A 1 149 ? 32.588 5.812 17.576 1.00 17.96 474 VAL A C 1
ATOM 1085 O O . VAL A 1 149 ? 31.783 6.461 16.921 1.00 17.58 474 VAL A O 1
ATOM 1089 N N . LEU A 1 150 ? 32.392 5.470 18.868 1.00 16.03 475 LEU A N 1
ATOM 1090 C CA . LEU A 1 150 ? 31.180 5.860 19.629 1.00 13.76 475 LEU A CA 1
ATOM 1091 C C . LEU A 1 150 ? 30.983 7.392 19.599 1.00 14.03 475 LEU A C 1
ATOM 1092 O O . LEU A 1 150 ? 29.884 7.871 19.247 1.00 15.90 475 LEU A O 1
ATOM 1097 N N . ASP A 1 151 ? 32.104 8.082 19.832 1.00 16.86 476 ASP A N 1
ATOM 1098 C CA . ASP A 1 151 ? 32.069 9.561 19.946 1.00 16.61 476 ASP A CA 1
ATOM 1099 C C . ASP A 1 151 ? 31.597 10.081 18.531 1.00 17.24 476 ASP A C 1
ATOM 1100 O O . ASP A 1 151 ? 30.676 10.953 18.432 1.00 16.57 476 ASP A O 1
ATOM 1105 N N . GLN A 1 152 ? 32.183 9.563 17.459 1.00 16.91 477 GLN A N 1
ATOM 1106 C CA . GLN A 1 152 ? 31.864 10.055 16.152 1.00 18.37 477 GLN A CA 1
ATOM 1107 C C . GLN A 1 152 ? 30.419 9.729 15.777 1.00 16.17 477 GLN A C 1
ATOM 1108 O O . GLN A 1 152 ? 29.729 10.608 15.168 1.00 17.83 477 GLN A O 1
ATOM 1114 N N . LEU A 1 153 ? 29.940 8.507 16.107 1.00 16.98 478 LEU A N 1
ATOM 1115 C CA . LEU A 1 153 ? 28.551 8.129 15.711 1.00 15.51 478 LEU A CA 1
ATOM 1116 C C . LEU A 1 153 ? 27.548 8.962 16.506 1.00 16.06 478 LEU A C 1
ATOM 1117 O O . LEU A 1 153 ? 26.522 9.395 15.997 1.00 15.40 478 LEU A O 1
ATOM 1122 N N . LEU A 1 154 ? 27.873 9.218 17.791 1.00 15.95 479 LEU A N 1
ATOM 1123 C CA . LEU A 1 154 ? 26.876 10.008 18.598 1.00 16.83 479 LEU A CA 1
ATOM 1124 C C . LEU A 1 154 ? 26.794 11.406 18.057 1.00 15.78 479 LEU A C 1
ATOM 1125 O O . LEU A 1 154 ? 25.677 11.957 17.983 1.00 17.51 479 LEU A O 1
ATOM 1130 N N . ALA A 1 155 ? 27.911 12.023 17.661 1.00 18.02 480 ALA A N 1
ATOM 1131 C CA . ALA A 1 155 ? 27.857 13.378 17.076 1.00 18.45 480 ALA A CA 1
ATOM 1132 C C . ALA A 1 155 ? 27.066 13.374 15.779 1.00 18.42 480 ALA A C 1
ATOM 1133 O O . ALA A 1 155 ? 26.281 14.287 15.504 1.00 19.27 480 ALA A O 1
ATOM 1135 N N . LYS A 1 156 ? 27.179 12.274 15.027 1.00 17.17 481 LYS A N 1
ATOM 1136 C CA . LYS A 1 156 ? 26.428 12.231 13.783 1.00 19.84 481 LYS A CA 1
ATOM 1137 C C . LYS A 1 156 ? 24.900 12.109 14.078 1.00 18.84 481 LYS A C 1
ATOM 1138 O O . LYS A 1 156 ? 24.049 12.741 13.365 1.00 21.29 481 LYS A O 1
ATOM 1144 N N . ALA A 1 157 ? 24.499 11.272 15.031 1.00 15.15 482 ALA A N 1
ATOM 1145 C CA . ALA A 1 157 ? 23.124 11.101 15.330 1.00 15.09 482 ALA A CA 1
ATOM 1146 C C . ALA A 1 157 ? 22.496 12.332 15.947 1.00 17.02 482 ALA A C 1
ATOM 1147 O O . ALA A 1 157 ? 21.363 12.716 15.568 1.00 19.05 482 ALA A O 1
ATOM 1149 N N . LEU A 1 158 ? 23.267 13.002 16.793 1.00 17.78 483 LEU A N 1
ATOM 1150 C CA . LEU A 1 158 ? 22.759 14.179 17.484 1.00 18.76 483 LEU A CA 1
ATOM 1151 C C . LEU A 1 158 ? 22.907 15.449 16.661 1.00 19.75 483 LEU A C 1
ATOM 1152 O O . LEU A 1 158 ? 22.444 16.523 17.072 1.00 21.35 483 LEU A O 1
ATOM 1157 N N . ASN A 1 159 ? 23.583 15.335 15.500 1.00 19.96 484 ASN A N 1
ATOM 1158 C CA . ASN A 1 159 ? 23.861 16.486 14.663 1.00 21.48 484 ASN A CA 1
ATOM 1159 C C . ASN A 1 159 ? 24.611 17.578 15.393 1.00 21.91 484 ASN A C 1
ATOM 1160 O O . ASN A 1 159 ? 24.253 18.819 15.259 1.00 24.51 484 ASN A O 1
ATOM 1165 N N . ASP A 1 160 ? 25.660 17.152 16.112 1.00 19.74 485 ASP A N 1
ATOM 1166 C CA . ASP A 1 160 ? 26.455 18.186 16.817 1.00 19.67 485 ASP A CA 1
ATOM 1167 C C . ASP A 1 160 ? 27.925 17.792 16.779 1.00 21.00 485 ASP A C 1
ATOM 1168 O O . ASP A 1 160 ? 28.361 17.086 15.810 1.00 21.01 485 ASP A O 1
ATOM 1173 N N . GLU A 1 161 ? 28.733 18.264 17.721 1.00 19.37 486 GLU A N 1
ATOM 1174 C CA . GLU A 1 161 ? 30.203 18.055 17.578 1.0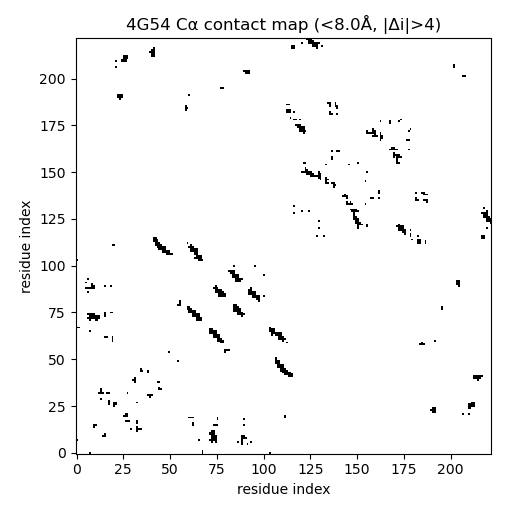0 21.35 486 GLU A CA 1
ATOM 1175 C C . GLU A 1 161 ? 30.699 16.932 18.443 1.00 21.00 486 GLU A C 1
ATOM 1176 O O . GLU A 1 161 ? 30.246 16.752 19.571 1.00 21.19 486 GLU A O 1
ATOM 1182 N N . PRO A 1 162 ? 31.664 16.140 17.924 1.00 21.12 487 PRO A N 1
ATOM 1183 C CA . PRO A 1 162 ? 32.284 15.129 18.778 1.00 21.55 487 PRO A CA 1
ATOM 1184 C C . PRO A 1 162 ? 33.225 15.696 19.802 1.00 21.13 487 PRO A C 1
ATOM 1185 O O . PRO A 1 162 ? 33.647 16.894 19.652 1.00 22.56 487 PRO A O 1
ATOM 1189 N N . LEU A 1 163 ? 33.471 14.926 20.872 1.00 19.96 488 LEU A N 1
ATOM 1190 C CA . LEU A 1 163 ? 34.422 15.343 21.873 1.00 20.16 488 LEU A CA 1
ATOM 1191 C C . LEU A 1 163 ? 35.863 15.153 21.408 1.00 21.22 488 LEU A C 1
ATOM 1192 O O . LEU A 1 163 ? 36.767 15.815 22.035 1.00 23.36 488 LEU A O 1
ATOM 1197 N N . LYS A 1 164 ? 36.115 14.301 20.382 1.00 21.82 489 LYS A N 1
ATOM 1198 C CA . LYS A 1 164 ? 37.525 13.879 20.028 1.00 22.10 489 LYS A CA 1
ATOM 1199 C C . LYS A 1 164 ? 38.159 13.208 21.240 1.00 25.38 489 LYS A C 1
ATOM 1200 O O . LYS A 1 164 ? 39.286 13.539 21.650 1.00 27.66 489 LYS A O 1
ATOM 1206 N N . THR A 1 165 ? 37.468 12.201 21.774 1.00 24.01 490 THR A N 1
ATOM 1207 C CA . THR A 1 165 ? 38.015 11.530 22.964 1.00 23.23 490 THR A CA 1
ATOM 1208 C C . THR A 1 165 ? 38.266 10.049 22.625 1.00 22.57 490 THR A C 1
ATOM 1209 O O . THR A 1 165 ? 37.449 9.446 21.924 1.00 24.19 490 THR A O 1
ATOM 1213 N N . THR A 1 166 ? 39.334 9.473 23.225 1.00 22.47 491 THR A N 1
ATOM 1214 C CA . THR A 1 166 ? 39.564 8.078 23.213 1.00 24.16 491 THR A CA 1
ATOM 1215 C C . THR A 1 166 ? 39.110 7.463 24.503 1.00 22.76 491 THR A C 1
ATOM 1216 O O . THR A 1 166 ? 39.143 6.241 24.664 1.00 23.28 491 THR A O 1
ATOM 1220 N N . GLN A 1 167 ? 38.680 8.285 25.435 1.00 21.82 492 GLN A N 1
ATOM 1221 C CA . GLN A 1 167 ? 38.313 7.813 26.799 1.00 23.22 492 GLN A CA 1
ATOM 1222 C C . GLN A 1 167 ? 36.831 8.020 26.988 1.00 18.58 492 GLN A C 1
ATOM 1223 O O . GLN A 1 167 ? 36.292 9.107 26.712 1.00 22.15 492 GLN A O 1
ATOM 1229 N N . PHE A 1 168 ? 36.152 7.000 27.501 1.00 19.93 493 PHE A N 1
ATOM 1230 C CA . PHE A 1 168 ? 34.712 7.126 27.797 1.00 17.61 493 PHE A CA 1
ATOM 1231 C C . PHE A 1 168 ? 34.701 7.839 29.156 1.00 20.55 493 PHE A C 1
ATOM 1232 O O . PHE A 1 168 ? 34.794 7.237 30.235 1.00 21.39 493 PHE A O 1
ATOM 1240 N N . ASN A 1 169 ? 34.492 9.155 29.059 1.00 18.61 494 ASN A N 1
ATOM 1241 C CA . ASN A 1 169 ? 34.531 10.027 30.238 1.00 20.22 494 ASN A CA 1
ATOM 1242 C C . ASN A 1 169 ? 33.173 10.506 30.686 1.00 18.65 494 ASN A C 1
ATOM 1243 O O . ASN A 1 169 ? 32.138 10.090 30.131 1.00 18.43 494 ASN A O 1
ATOM 1248 N N . ALA A 1 170 ? 33.101 11.387 31.668 1.00 19.86 495 ALA A N 1
ATOM 1249 C CA . ALA A 1 170 ? 31.814 11.808 32.216 1.00 19.56 495 ALA A CA 1
ATOM 1250 C C . ALA A 1 170 ? 31.004 12.528 31.166 1.00 18.90 495 ALA A C 1
ATOM 1251 O O . ALA A 1 170 ? 29.768 12.357 31.110 1.00 18.33 495 ALA A O 1
ATOM 1253 N N . GLU A 1 171 ? 31.664 13.307 30.312 1.00 18.04 496 GLU A N 1
ATOM 1254 C CA . GLU A 1 171 ? 30.904 14.076 29.320 1.00 18.20 496 GLU A CA 1
ATOM 1255 C C . GLU A 1 171 ? 30.380 13.148 28.222 1.00 17.04 496 GLU A C 1
ATOM 1256 O O . GLU A 1 171 ? 29.218 13.275 27.773 1.00 16.56 496 GLU A O 1
ATOM 1262 N N . LEU A 1 172 ? 31.151 12.113 27.845 1.00 15.97 497 LEU A N 1
ATOM 1263 C CA . LEU A 1 172 ? 30.609 11.168 26.843 1.00 15.87 497 LEU A CA 1
ATOM 1264 C C . LEU A 1 172 ? 29.408 10.458 27.438 1.00 16.94 497 LEU A C 1
ATOM 1265 O O . LEU A 1 172 ? 28.438 10.146 26.713 1.00 15.96 497 LEU A O 1
ATOM 1270 N N . MET A 1 173 ? 29.499 10.116 28.736 1.00 16.71 498 MET A N 1
ATOM 1271 C CA . MET A 1 173 ? 28.363 9.459 29.403 1.00 16.30 498 MET A CA 1
ATOM 1272 C C . MET A 1 173 ? 27.079 10.357 29.311 1.00 15.96 498 MET A C 1
ATOM 1273 O O . MET A 1 173 ? 25.979 9.809 29.029 1.00 14.37 498 MET A O 1
ATOM 1278 N N . GLN A 1 174 ? 27.231 11.668 29.535 1.00 15.88 499 GLN A N 1
ATOM 1279 C CA . GLN A 1 174 ? 26.057 12.584 29.428 1.00 15.64 499 GLN A CA 1
ATOM 1280 C C . GLN A 1 174 ? 25.556 12.555 27.989 1.00 15.13 499 GLN A C 1
ATOM 1281 O O . GLN A 1 174 ? 24.342 12.687 27.775 1.00 13.95 499 GLN A O 1
ATOM 1287 N N . ARG A 1 175 ? 26.432 12.387 27.010 1.00 15.35 500 ARG A N 1
ATOM 1288 C CA . ARG A 1 175 ? 25.970 12.358 25.590 1.00 14.60 500 ARG A CA 1
ATOM 1289 C C . ARG A 1 175 ? 25.268 11.062 25.239 1.00 15.47 500 ARG A C 1
ATOM 1290 O O . ARG A 1 175 ? 24.267 11.075 24.547 1.00 14.96 500 ARG A O 1
ATOM 1298 N N . VAL A 1 176 ? 25.766 9.946 25.787 1.00 14.03 501 VAL A N 1
ATOM 1299 C CA . VAL A 1 176 ? 24.985 8.692 25.690 1.00 12.92 501 VAL A CA 1
ATOM 1300 C C . VAL A 1 176 ? 23.577 8.851 26.287 1.00 14.00 501 VAL A C 1
ATOM 1301 O O . VAL A 1 176 ? 22.56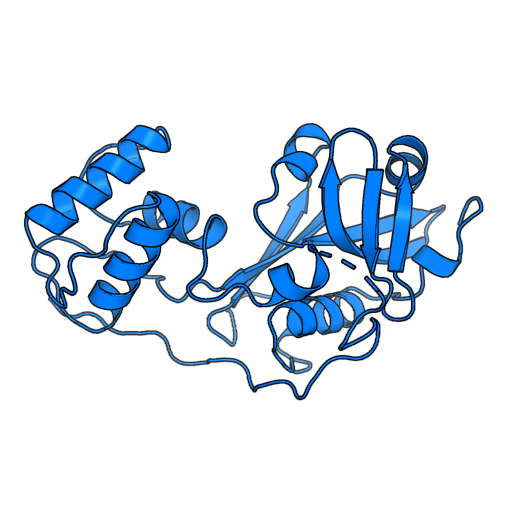8 8.442 25.661 1.00 14.62 501 VAL A O 1
ATOM 1305 N N . GLU A 1 177 ? 23.512 9.451 27.499 1.00 13.25 502 GLU A N 1
ATOM 1306 C CA . GLU A 1 177 ? 22.184 9.674 28.051 1.00 14.52 502 GLU A CA 1
ATOM 1307 C C . GLU A 1 177 ? 21.277 10.550 27.202 1.00 15.06 502 GLU A C 1
ATOM 1308 O O . GLU A 1 177 ? 20.051 10.312 27.143 1.00 15.34 502 GLU A O 1
ATOM 1314 N N . TRP A 1 178 ? 21.853 11.591 26.572 1.00 13.09 503 TRP A N 1
ATOM 1315 C CA . TRP A 1 178 ? 21.035 12.468 25.728 1.00 12.96 503 TRP A CA 1
ATOM 1316 C C . TRP A 1 178 ? 20.496 11.698 24.554 1.00 13.95 503 TRP A C 1
ATOM 1317 O O . TRP A 1 178 ? 19.331 11.848 24.204 1.00 14.77 503 TRP A O 1
ATOM 1328 N N . PHE A 1 179 ? 21.314 10.843 23.906 1.00 13.34 504 PHE A N 1
ATOM 1329 C CA . PHE A 1 179 ? 20.810 9.973 22.864 1.00 13.85 504 PHE A CA 1
ATOM 1330 C C . PHE A 1 179 ? 19.746 9.000 23.364 1.00 15.85 504 PHE A C 1
ATOM 1331 O O . PHE A 1 179 ? 18.688 8.866 22.714 1.00 14.71 504 PHE A O 1
ATOM 1339 N N . GLN A 1 180 ? 20.003 8.400 24.511 1.00 14.24 505 GLN A N 1
ATOM 1340 C CA . GLN A 1 180 ? 19.015 7.467 25.136 1.00 14.98 505 GLN A CA 1
ATOM 1341 C C . GLN A 1 180 ? 17.654 8.138 25.366 1.00 13.84 505 GLN A C 1
ATOM 1342 O O . GLN A 1 180 ? 16.605 7.575 24.991 1.00 16.64 505 GLN A O 1
ATOM 1348 N N . ARG A 1 181 ? 17.675 9.378 25.903 1.00 14.46 506 ARG A N 1
ATOM 1349 C CA . ARG A 1 181 ? 16.396 10.074 26.180 1.00 16.55 506 ARG A CA 1
ATOM 1350 C C . ARG A 1 181 ? 15.666 10.439 24.877 1.00 17.11 506 ARG A C 1
ATOM 1351 O O . ARG A 1 181 ? 14.436 10.152 24.726 1.00 17.95 506 ARG A O 1
ATOM 1359 N N . TRP A 1 182 ? 16.436 10.903 23.887 1.00 16.71 507 TRP A N 1
ATOM 1360 C CA . TRP A 1 182 ? 15.824 11.160 22.572 1.00 16.58 507 TRP A CA 1
ATOM 1361 C C . TRP A 1 182 ? 15.175 9.951 21.953 1.00 15.97 507 TRP A C 1
ATOM 1362 O O . TRP A 1 182 ? 13.996 10.016 21.460 1.00 18.89 507 TRP A O 1
ATOM 1373 N N . GLN A 1 183 ? 15.854 8.796 22.113 1.00 16.26 508 GLN A N 1
ATOM 1374 C CA . GLN A 1 183 ? 15.358 7.522 21.517 1.00 15.99 508 GLN A CA 1
ATOM 1375 C C . GLN A 1 183 ? 14.402 6.720 22.446 1.00 20.05 508 GLN A C 1
ATOM 1376 O O . GLN A 1 183 ? 14.116 5.547 22.154 1.00 20.76 508 GLN A O 1
ATOM 1382 N N . ALA A 1 184 ? 13.983 7.332 23.550 1.00 19.00 509 ALA A N 1
ATOM 1383 C CA . ALA A 1 184 ? 12.986 6.713 24.480 1.00 20.16 509 ALA A CA 1
ATOM 1384 C C . ALA A 1 184 ? 13.493 5.406 25.023 1.00 20.48 509 ALA A C 1
ATOM 1385 O O . ALA A 1 184 ? 12.756 4.376 25.068 1.00 22.35 509 ALA A O 1
ATOM 1387 N N . MET A 1 185 ? 14.746 5.379 25.471 1.00 17.88 510 MET A N 1
ATOM 1388 C CA . MET A 1 185 ? 15.377 4.191 26.025 1.00 18.90 510 MET A CA 1
ATOM 1389 C C . MET A 1 185 ? 15.862 4.581 27.444 1.00 19.00 510 MET A C 1
ATOM 1390 O O . MET A 1 185 ? 16.120 5.764 27.726 1.00 19.65 510 MET A O 1
ATOM 1395 N N . THR A 1 186 ? 16.177 3.608 28.314 1.00 18.76 511 THR A N 1
ATOM 1396 C CA . THR A 1 186 ? 16.606 3.894 29.643 1.00 18.52 511 THR A CA 1
ATOM 1397 C C . THR A 1 186 ? 17.879 4.788 29.617 1.00 17.12 511 THR A C 1
ATOM 1398 O O . THR A 1 186 ? 18.817 4.405 28.877 1.00 18.37 511 THR A O 1
ATOM 1402 N N . GLU A 1 187 ? 17.917 5.867 30.449 1.00 17.24 512 GLU A N 1
ATOM 1403 C CA . GLU A 1 187 ? 19.009 6.856 30.322 1.00 16.28 512 GLU A CA 1
ATOM 1404 C C . GLU A 1 187 ? 20.080 6.475 31.384 1.00 17.38 512 GLU A C 1
ATOM 1405 O O . GLU A 1 187 ? 20.344 7.288 32.319 1.00 18.95 512 GLU A O 1
ATOM 1411 N N . ASP A 1 188 ? 20.661 5.266 31.199 1.00 17.62 513 ASP A N 1
ATOM 1412 C CA . ASP A 1 188 ? 21.697 4.847 32.143 1.00 17.65 513 ASP A CA 1
ATOM 1413 C C . ASP A 1 188 ? 23.098 5.278 31.790 1.00 18.59 513 ASP A C 1
ATOM 1414 O O . ASP A 1 188 ? 23.990 5.080 32.594 1.00 19.27 513 ASP A O 1
ATOM 1419 N N . GLY A 1 189 ? 23.318 5.873 30.611 1.00 15.70 514 GLY A N 1
ATOM 1420 C CA . GLY A 1 189 ? 24.649 6.351 30.277 1.00 15.48 514 GLY A CA 1
ATOM 1421 C C . GLY A 1 189 ? 25.607 5.216 29.935 1.00 14.26 514 GLY A C 1
ATOM 1422 O O . GLY A 1 189 ? 26.797 5.463 29.769 1.00 17.49 514 GLY A O 1
ATOM 1423 N N . ILE A 1 190 ? 25.075 4.002 29.830 1.00 14.98 515 ILE A N 1
ATOM 1424 C CA . ILE A 1 190 ? 25.942 2.862 29.411 1.00 15.13 515 ILE A CA 1
ATOM 1425 C C . ILE A 1 190 ? 25.588 2.545 27.938 1.00 14.69 515 ILE A C 1
ATOM 1426 O O . ILE A 1 190 ? 24.376 2.376 27.584 1.00 16.56 515 ILE A O 1
ATOM 1431 N N . ALA A 1 191 ? 26.595 2.471 27.025 1.00 17.12 516 ALA A N 1
ATOM 1432 C CA . ALA A 1 191 ? 26.277 2.176 25.646 1.00 15.80 516 ALA A CA 1
ATOM 1433 C C . ALA A 1 191 ? 26.270 0.639 25.459 1.00 15.75 516 ALA A C 1
ATOM 1434 O O . ALA A 1 191 ? 27.251 -0.019 25.095 1.00 15.90 516 ALA A O 1
ATOM 1436 N N . GLY A 1 192 ? 25.126 0.058 25.853 1.00 14.45 517 GLY A N 1
ATOM 1437 C CA . GLY A 1 192 ? 24.935 -1.415 25.809 1.00 14.86 517 GLY A CA 1
ATOM 1438 C C . GLY A 1 192 ? 24.212 -1.830 24.545 1.00 15.30 517 GLY A C 1
ATOM 1439 O O . GLY A 1 192 ? 24.175 -1.079 23.578 1.00 14.15 517 GLY A O 1
ATOM 1440 N N . GLN A 1 193 ? 23.681 -3.064 24.517 1.00 14.66 518 GLN A N 1
ATOM 1441 C CA . GLN A 1 193 ? 23.170 -3.569 23.279 1.00 12.33 518 GLN A CA 1
ATOM 1442 C C . GLN A 1 193 ? 22.053 -2.687 22.727 1.00 13.04 518 GLN A C 1
ATOM 1443 O O . GLN A 1 193 ? 22.139 -2.432 21.507 1.00 14.65 518 GLN A O 1
ATOM 1449 N N . ARG A 1 194 ? 21.043 -2.315 23.532 1.00 14.17 519 ARG A N 1
ATOM 1450 C CA . ARG A 1 194 ? 19.881 -1.633 22.899 1.00 13.33 519 ARG A CA 1
ATOM 1451 C C . ARG A 1 194 ? 20.363 -0.242 22.336 1.00 14.29 519 ARG A C 1
ATOM 1452 O O . ARG A 1 194 ? 19.965 0.142 21.230 1.00 14.47 519 ARG A O 1
ATOM 1460 N N . THR A 1 195 ? 21.248 0.420 23.089 1.00 14.02 520 THR A N 1
ATOM 1461 C CA . THR A 1 195 ? 21.680 1.774 22.752 1.00 12.55 520 THR A CA 1
ATOM 1462 C C . THR A 1 195 ? 22.592 1.716 21.525 1.00 13.48 520 THR A C 1
ATOM 1463 O O . THR A 1 195 ? 22.387 2.492 20.563 1.00 13.96 520 THR A O 1
ATOM 1467 N N . LEU A 1 196 ? 23.583 0.820 21.527 1.00 13.89 521 LEU A N 1
ATOM 1468 C CA . LEU A 1 196 ? 24.492 0.726 20.317 1.00 14.38 521 LEU A CA 1
ATOM 1469 C C . LEU A 1 196 ? 23.748 0.147 19.090 1.00 14.22 521 LEU A C 1
ATOM 1470 O O . LEU A 1 196 ? 24.068 0.590 17.954 1.00 14.71 521 LEU A O 1
ATOM 1475 N N . ALA A 1 197 ? 22.733 -0.728 19.277 1.00 14.78 522 ALA A N 1
ATOM 1476 C CA . ALA A 1 197 ? 22.023 -1.231 18.120 1.00 14.58 522 ALA A CA 1
ATOM 1477 C C . ALA A 1 197 ? 21.221 -0.099 17.485 1.00 15.25 522 ALA A C 1
ATOM 1478 O O . ALA A 1 197 ? 21.268 -0.004 16.245 1.00 15.29 522 ALA A O 1
ATOM 1480 N N . ARG A 1 198 ? 20.537 0.700 18.303 1.00 14.00 523 ARG A N 1
ATOM 1481 C CA . ARG A 1 198 ? 19.804 1.804 17.709 1.00 14.17 523 ARG A CA 1
ATOM 1482 C C . ARG A 1 198 ? 20.715 2.820 17.065 1.00 14.68 523 ARG A C 1
ATOM 1483 O O . ARG A 1 198 ? 20.424 3.252 15.955 1.00 15.16 523 ARG A O 1
ATOM 1491 N N . LEU A 1 199 ? 21.833 3.179 17.747 1.00 12.20 524 LEU A N 1
ATOM 1492 C CA . LEU A 1 199 ? 22.728 4.204 17.210 1.00 12.45 524 LEU A CA 1
ATOM 1493 C C . LEU A 1 199 ? 23.265 3.784 15.832 1.00 13.72 524 LEU A C 1
ATOM 1494 O O . LEU A 1 199 ? 23.247 4.577 14.860 1.00 14.52 524 LEU A O 1
ATOM 1499 N N . GLN A 1 200 ? 23.686 2.494 15.734 1.00 14.43 525 GLN A N 1
ATOM 1500 C CA . GLN A 1 200 ? 24.372 2.128 14.492 1.00 15.51 525 GLN A CA 1
ATOM 1501 C C . GLN A 1 200 ? 23.385 1.752 13.394 1.00 15.81 525 GLN A C 1
ATOM 1502 O O . GLN A 1 200 ? 23.714 1.838 12.182 1.00 16.62 525 GLN A O 1
ATOM 1508 N N . HIS A 1 201 ? 22.124 1.395 13.723 1.00 14.96 526 HIS A N 1
ATOM 1509 C CA . HIS A 1 201 ? 21.170 1.239 12.633 1.00 17.07 526 HIS A CA 1
ATOM 1510 C C . HIS A 1 201 ? 20.771 2.619 12.090 1.00 17.70 526 HIS A C 1
ATOM 1511 O O . HIS A 1 201 ? 20.463 2.739 10.901 1.00 18.46 526 HIS A O 1
ATOM 1518 N N . MET A 1 202 ? 20.832 3.687 12.921 1.00 15.25 527 MET A N 1
ATOM 1519 C CA . MET A 1 202 ? 20.393 5.022 12.430 1.00 17.90 527 MET A CA 1
ATOM 1520 C C . MET A 1 202 ? 21.470 5.726 11.633 1.00 18.54 527 MET A C 1
ATOM 1521 O O . MET A 1 202 ? 21.168 6.412 10.612 1.00 19.45 527 MET A O 1
ATOM 1526 N N . VAL A 1 203 ? 22.752 5.599 12.069 1.00 16.96 528 VAL A N 1
ATOM 1527 C CA . VAL A 1 203 ? 23.810 6.414 11.397 1.00 17.13 528 VAL A CA 1
ATOM 1528 C C . VAL A 1 203 ? 25.041 5.558 11.172 1.00 17.47 528 VAL A C 1
ATOM 1529 O O . VAL A 1 203 ? 25.274 4.562 11.851 1.00 16.04 528 VAL A O 1
ATOM 1533 N N . SER A 1 204 ? 25.876 5.990 10.198 1.00 19.49 529 SER A N 1
ATOM 1534 C CA . SER A 1 204 ? 27.116 5.278 9.926 1.00 18.67 529 SER A CA 1
ATOM 1535 C C . SER A 1 204 ? 28.243 6.315 9.824 1.00 19.53 529 SER A C 1
ATOM 1536 O O . SER A 1 204 ? 27.985 7.492 9.499 1.00 23.24 529 SER A O 1
ATOM 1539 N N . LEU A 1 205 ? 29.466 5.815 9.944 1.00 20.53 530 LEU A N 1
ATOM 1540 C CA . LEU A 1 205 ? 30.652 6.773 9.771 1.00 23.38 530 LEU A CA 1
ATOM 1541 C C . LEU A 1 205 ? 30.762 7.311 8.346 1.00 28.57 530 LEU A C 1
ATOM 1542 O O . LEU A 1 205 ? 31.221 8.456 8.179 1.00 31.12 530 LEU A O 1
ATOM 1547 N N . SER A 1 206 ? 30.396 6.512 7.343 1.00 30.38 531 SER A N 1
ATOM 1548 C CA . SER A 1 206 ? 30.239 7.090 5.994 1.00 32.99 531 SER A CA 1
ATOM 1549 C C . SER A 1 206 ? 29.022 6.468 5.338 1.00 31.66 531 SER A C 1
ATOM 1550 O O . SER A 1 206 ? 28.725 5.277 5.547 1.00 33.00 531 SER A O 1
ATOM 1553 N N . GLU A 1 207 ? 28.374 7.295 4.510 1.00 32.66 532 GLU A N 1
ATOM 1554 C CA . GLU A 1 207 ? 27.114 6.894 3.872 1.00 30.10 532 GLU A CA 1
ATOM 1555 C C . GLU A 1 207 ? 27.251 7.220 2.383 1.00 27.72 532 GLU A C 1
ATOM 1556 O O . GLU A 1 207 ? 26.681 8.180 1.859 1.00 26.84 532 GLU A O 1
ATOM 1562 N N . PRO A 1 208 ? 28.136 6.466 1.690 1.00 25.17 533 PRO A N 1
ATOM 1563 C CA . PRO A 1 208 ? 28.342 6.812 0.310 1.00 23.92 533 PRO A CA 1
ATOM 1564 C C . PRO A 1 208 ? 27.100 6.728 -0.525 1.00 22.44 533 PRO A C 1
ATOM 1565 O O . PRO A 1 208 ? 27.064 7.288 -1.634 1.00 24.79 533 PRO A O 1
ATOM 1569 N N . TRP A 1 209 ? 26.083 5.988 -0.056 1.00 20.03 534 TRP A N 1
ATOM 1570 C CA . TRP A 1 209 ? 24.865 5.832 -0.849 1.00 21.76 534 TRP A CA 1
ATOM 1571 C C . TRP A 1 209 ? 24.110 7.137 -1.058 1.00 23.82 534 TRP A C 1
ATOM 1572 O O . TRP A 1 209 ? 23.248 7.229 -1.965 1.00 26.67 534 TRP A O 1
ATOM 1583 N N . ARG A 1 210 ? 24.377 8.128 -0.207 1.00 25.01 535 ARG A N 1
ATOM 1584 C CA . ARG A 1 210 ? 23.671 9.415 -0.322 1.00 27.55 535 ARG A CA 1
ATOM 1585 C C . ARG A 1 210 ? 24.109 10.070 -1.646 1.00 28.74 535 ARG A C 1
ATOM 1586 O O . ARG A 1 210 ? 23.399 10.966 -2.130 1.00 32.87 535 ARG A O 1
ATOM 1594 N N . ALA A 1 211 ? 25.236 9.648 -2.206 1.00 28.29 536 ALA A N 1
ATOM 1595 C CA . ALA A 1 211 ? 25.692 10.177 -3.542 1.00 30.67 536 ALA A CA 1
ATOM 1596 C C . ALA A 1 211 ? 24.684 9.867 -4.645 1.00 33.09 536 ALA A C 1
ATOM 1597 O O . ALA A 1 211 ? 24.613 10.578 -5.655 1.00 32.66 536 ALA A O 1
ATOM 1599 N N . LEU A 1 212 ? 23.876 8.818 -4.479 1.00 30.88 537 LEU A N 1
ATOM 1600 C CA . LEU A 1 212 ? 22.968 8.434 -5.556 1.00 33.97 537 LEU A CA 1
ATOM 1601 C C . LEU A 1 212 ? 21.609 9.077 -5.399 1.00 36.84 537 LEU A C 1
ATOM 1602 O O . LEU A 1 212 ? 20.710 8.872 -6.245 1.00 38.68 537 LEU A O 1
ATOM 1607 N N . THR A 1 213 ? 21.394 9.731 -4.261 1.00 39.62 538 THR A N 1
ATOM 1608 C CA . THR A 1 213 ? 20.031 10.166 -3.946 1.00 45.02 538 THR A CA 1
ATOM 1609 C C . THR A 1 213 ? 19.843 11.535 -4.535 1.00 51.55 538 THR A C 1
ATOM 1610 O O . THR A 1 213 ? 18.792 11.813 -5.149 1.00 56.75 538 THR A O 1
ATOM 1614 N N . GLN A 1 214 ? 20.867 12.372 -4.368 1.00 53.78 539 GLN A N 1
ATOM 1615 C CA . GLN A 1 214 ? 20.680 13.832 -4.425 1.00 60.75 539 GLN A CA 1
ATOM 1616 C C . GLN A 1 214 ? 21.752 14.644 -5.132 1.00 60.65 539 GLN A C 1
ATOM 1617 O O . GLN A 1 214 ? 21.417 15.646 -5.780 1.00 65.87 539 GLN A O 1
ATOM 1623 N N . GLU A 1 220 ? 22.996 19.128 -14.816 1.00 70.16 546 GLU A N 1
ATOM 1624 C CA . GLU A 1 220 ? 22.541 17.803 -15.335 1.00 69.36 546 GLU A CA 1
ATOM 1625 C C . GLU A 1 220 ? 23.542 17.433 -16.425 1.00 66.63 546 GLU A C 1
ATOM 1626 O O . GLU A 1 220 ? 23.887 18.343 -17.217 1.00 70.91 546 GLU A O 1
ATOM 1632 N N . GLU A 1 221 ? 24.038 16.184 -16.526 1.00 60.42 547 GLU A N 1
ATOM 1633 C CA . GLU A 1 221 ? 23.566 15.016 -15.811 1.00 56.97 547 GLU A CA 1
ATOM 1634 C C . GLU A 1 221 ? 24.620 14.349 -14.937 1.00 50.45 547 GLU A C 1
ATOM 1635 O O . GLU A 1 221 ? 25.626 14.929 -14.607 1.00 43.81 547 GLU A O 1
ATOM 1641 N N . GLN A 1 222 ? 24.330 13.122 -14.535 1.00 46.55 548 GLN A N 1
ATOM 1642 C CA . GLN A 1 222 ? 24.999 12.467 -13.432 1.00 44.42 548 GLN A CA 1
ATOM 1643 C C . GLN A 1 222 ? 26.445 12.159 -13.770 1.00 41.12 548 GLN A C 1
ATOM 1644 O O . GLN A 1 222 ? 26.734 11.717 -14.875 1.00 42.58 548 GLN A O 1
ATOM 1650 N N . VAL A 1 223 ? 27.359 12.511 -12.863 1.00 37.86 549 VAL A N 1
ATOM 1651 C CA . VAL A 1 223 ? 28.775 12.162 -12.991 1.00 36.22 549 VAL A CA 1
ATOM 1652 C C . VAL A 1 223 ? 29.034 10.628 -13.083 1.00 36.88 549 VAL A C 1
ATOM 1653 O O . VAL A 1 223 ? 29.826 10.164 -13.942 1.00 39.74 549 VAL A O 1
ATOM 1657 N N . MET A 1 224 ? 28.361 9.865 -12.263 1.00 35.55 550 MET A N 1
ATOM 1658 C CA . MET A 1 224 ? 28.451 8.391 -12.299 1.00 37.54 550 MET A CA 1
ATOM 1659 C C . MET A 1 224 ? 27.012 7.936 -12.499 1.00 38.23 550 MET A C 1
ATOM 1660 O O . MET A 1 224 ? 26.240 7.989 -11.566 1.00 38.93 550 MET A O 1
ATOM 1665 N N . ARG A 1 225 ? 26.623 7.488 -13.691 1.00 39.96 551 ARG A N 1
ATOM 1666 C CA . ARG A 1 225 ? 25.244 7.077 -13.887 1.00 39.04 551 ARG A CA 1
ATOM 1667 C C . ARG A 1 225 ? 24.987 5.594 -13.521 1.00 36.01 551 ARG A C 1
ATOM 1668 O O . ARG A 1 225 ? 25.670 4.687 -14.022 1.00 34.45 551 ARG A O 1
ATOM 1676 N N . TYR A 1 226 ? 24.028 5.365 -12.625 1.00 33.66 552 TYR A N 1
ATOM 1677 C CA . TYR A 1 226 ? 23.622 4.014 -12.260 1.00 31.06 552 TYR A CA 1
ATOM 1678 C C . TYR A 1 226 ? 23.271 3.311 -13.591 1.00 31.01 552 TYR A C 1
ATOM 1679 O O . TYR A 1 226 ? 22.576 3.932 -14.451 1.00 34.00 552 TYR A O 1
ATOM 1688 N N . PRO A 1 227 ? 23.693 2.033 -13.776 1.00 30.11 553 PRO A N 1
ATOM 1689 C CA . PRO A 1 227 ? 24.240 1.042 -12.847 1.00 29.88 553 PRO A CA 1
ATOM 1690 C C . PRO A 1 227 ? 25.735 0.989 -12.704 1.00 29.17 553 PRO A C 1
ATOM 1691 O O . PRO A 1 227 ? 26.253 0.064 -12.055 1.00 28.69 553 PRO A O 1
ATOM 1695 N N . GLU A 1 228 ? 26.414 1.994 -13.251 1.00 31.51 554 GLU A N 1
ATOM 1696 C CA . GLU A 1 228 ? 27.845 2.064 -13.097 1.00 33.51 554 GLU A CA 1
ATOM 1697 C C . GLU A 1 228 ? 28.110 2.537 -11.659 1.00 33.90 554 GLU A C 1
ATOM 1698 O O . GLU A 1 228 ? 27.418 3.435 -11.150 1.00 33.11 554 GLU A O 1
ATOM 1704 N N . PHE A 1 229 ? 29.134 1.919 -11.084 1.00 29.52 555 PHE A N 1
ATOM 1705 C CA . PHE A 1 229 ? 29.755 2.269 -9.803 1.00 32.56 555 PHE A CA 1
ATOM 1706 C C . PHE A 1 229 ? 31.231 2.556 -10.028 1.00 34.96 555 PHE A C 1
ATOM 1707 O O . PHE A 1 229 ? 31.886 2.026 -10.964 1.00 34.08 555 PHE A O 1
ATOM 1715 N N . PRO A 1 230 ? 31.796 3.399 -9.142 1.00 35.91 556 PRO A N 1
ATOM 1716 C CA . PRO A 1 230 ? 33.199 3.606 -9.150 1.00 39.55 556 PRO A CA 1
ATOM 1717 C C . PRO A 1 230 ? 33.829 2.352 -8.523 1.00 38.36 556 PRO A C 1
ATOM 1718 O O . PRO A 1 230 ? 33.129 1.419 -8.114 1.00 37.20 556 PRO A O 1
ATOM 1722 N N . SER A 1 231 ? 35.144 2.325 -8.526 1.00 41.20 557 SER A N 1
ATOM 1723 C CA . SER A 1 231 ? 35.907 1.237 -7.968 1.00 40.08 557 SER A CA 1
ATOM 1724 C C . SER A 1 231 ? 35.464 0.948 -6.515 1.00 37.43 557 SER A C 1
ATOM 1725 O O . SER A 1 231 ? 35.299 1.857 -5.703 1.00 37.68 557 SER A O 1
ATOM 1728 N N . LEU A 1 232 ? 35.188 -0.312 -6.244 1.00 34.56 558 LEU A N 1
ATOM 1729 C CA . LEU A 1 232 ? 34.701 -0.736 -4.908 1.00 33.59 558 LEU A CA 1
ATOM 1730 C C . LEU A 1 232 ? 35.828 -1.153 -4.008 1.00 32.19 558 LEU A C 1
ATOM 1731 O O . LEU A 1 232 ? 36.900 -1.557 -4.507 1.00 35.21 558 LEU A O 1
ATOM 1736 N N . ALA A 1 233 ? 35.584 -1.086 -2.689 1.00 29.36 559 ALA A N 1
ATOM 1737 C CA . ALA A 1 233 ? 36.625 -1.403 -1.682 1.00 29.83 559 ALA A CA 1
ATOM 1738 C C . ALA A 1 233 ? 36.322 -2.801 -1.100 1.00 26.35 559 ALA A C 1
ATOM 1739 O O . ALA A 1 233 ? 35.164 -3.251 -1.062 1.00 26.32 559 ALA A O 1
ATOM 1741 N N . PRO A 1 234 ? 37.350 -3.429 -0.552 1.00 27.63 560 PRO A N 1
ATOM 1742 C CA . PRO A 1 234 ? 37.050 -4.647 0.190 1.00 25.76 560 PRO A CA 1
ATOM 1743 C C . PRO A 1 234 ? 36.340 -4.346 1.500 1.00 25.47 560 PRO A C 1
ATOM 1744 O O . PRO A 1 234 ? 36.573 -3.300 2.083 1.00 23.84 560 PRO A O 1
ATOM 1748 N N . LEU A 1 235 ? 35.448 -5.245 1.965 1.00 22.34 561 LEU A N 1
ATOM 1749 C CA . LEU A 1 235 ? 34.851 -5.013 3.261 1.00 22.19 561 LEU A CA 1
ATOM 1750 C C . LEU A 1 235 ? 35.830 -4.919 4.445 1.00 22.96 561 LEU A C 1
ATOM 1751 O O . LEU A 1 235 ? 36.913 -5.532 4.427 1.00 24.97 561 LEU A O 1
ATOM 1756 N N . LEU A 1 236 ? 35.460 -4.137 5.474 1.00 23.71 562 LEU A N 1
ATOM 1757 C CA . LEU A 1 236 ? 36.225 -4.051 6.704 1.00 26.62 562 LEU A CA 1
ATOM 1758 C C . LEU A 1 236 ? 35.904 -5.252 7.581 1.00 26.28 562 LEU A C 1
ATOM 1759 O O . LEU A 1 236 ? 34.686 -5.472 7.918 1.00 27.37 562 LEU A O 1
ATOM 1764 N N . ARG A 1 237 ? 36.919 -5.999 7.958 1.00 26.34 563 ARG A N 1
ATOM 1765 C CA . ARG A 1 237 ? 36.700 -7.203 8.733 1.00 26.20 563 ARG A CA 1
ATOM 1766 C C . ARG A 1 237 ? 37.453 -7.255 10.066 1.00 25.76 563 ARG A C 1
ATOM 1767 O O . ARG A 1 237 ? 37.744 -8.303 10.549 1.00 28.22 563 ARG A O 1
ATOM 1775 N N . THR A 1 238 ? 37.711 -6.077 10.637 1.00 25.78 564 THR A N 1
ATOM 1776 C CA . THR A 1 238 ? 38.226 -6.019 11.986 1.00 24.74 564 THR A CA 1
ATOM 1777 C C . THR A 1 238 ? 37.306 -4.983 12.672 1.00 24.72 564 THR A C 1
ATOM 1778 O O . THR A 1 238 ? 36.753 -4.074 11.990 1.00 26.28 564 THR A O 1
ATOM 1782 N N . TYR A 1 239 ? 37.145 -5.196 13.977 1.00 24.80 565 TYR A N 1
ATOM 1783 C CA . TYR A 1 239 ? 36.324 -4.312 14.856 1.00 25.93 565 TYR A CA 1
ATOM 1784 C C . TYR A 1 239 ? 37.279 -3.427 15.665 1.00 25.16 565 TYR A C 1
ATOM 1785 O O . TYR A 1 239 ? 38.346 -3.917 16.075 1.00 26.78 565 TYR A O 1
ATOM 1794 N N . PRO A 1 240 ? 36.876 -2.209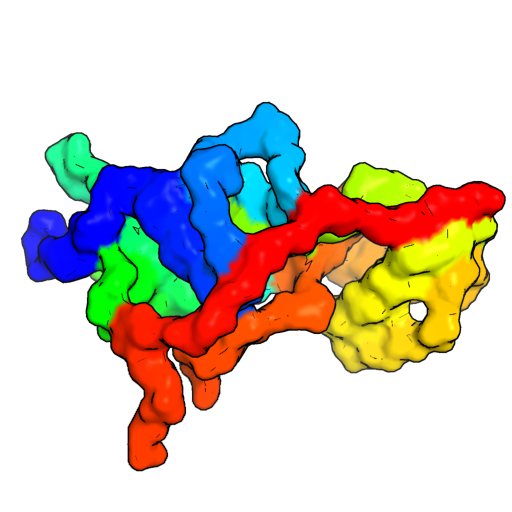 16.033 1.00 23.10 566 PRO A N 1
ATOM 1795 C CA . PRO A 1 240 ? 37.739 -1.354 16.900 1.00 25.46 566 PRO A CA 1
ATOM 1796 C C . PRO A 1 240 ? 37.727 -1.862 18.320 1.00 27.03 566 PRO A C 1
ATOM 1797 O O . PRO A 1 240 ? 36.618 -2.308 18.796 1.00 26.59 566 PRO A O 1
ATOM 1801 N N . LEU A 1 241 ? 38.861 -1.788 19.020 1.00 28.58 567 LEU A N 1
ATOM 1802 C CA . LEU A 1 241 ? 38.743 -2.368 20.377 1.00 30.13 567 LEU A CA 1
ATOM 1803 C C . LEU A 1 241 ? 38.530 -1.320 21.402 1.00 28.16 567 LEU A C 1
ATOM 1804 O O . LEU A 1 241 ? 38.786 -0.147 21.181 1.00 25.95 567 LEU A O 1
ATOM 1809 N N . ALA A 1 242 ? 38.018 -1.740 22.555 1.00 29.27 568 ALA A N 1
ATOM 1810 C CA . ALA A 1 242 ? 38.167 -0.964 23.733 1.00 29.58 568 ALA A CA 1
ATOM 1811 C C . ALA A 1 242 ? 38.594 -1.810 24.917 1.00 32.50 568 ALA A C 1
ATOM 1812 O O . ALA A 1 242 ? 38.403 -3.054 24.940 1.00 33.82 568 ALA A O 1
ATOM 1814 N N . GLU A 1 243 ? 39.215 -1.144 25.848 1.00 33.40 569 GLU A N 1
ATOM 1815 C CA . GLU A 1 243 ? 39.766 -1.812 27.010 1.00 34.97 569 GLU A CA 1
ATOM 1816 C C . GLU A 1 243 ? 39.285 -1.140 28.260 1.00 35.56 569 GLU A C 1
ATOM 1817 O O . GLU A 1 243 ? 38.916 0.049 28.270 1.00 31.04 569 GLU A O 1
ATOM 1823 N N . THR A 1 244 ? 39.333 -1.865 29.366 1.00 38.38 570 THR A N 1
ATOM 1824 C CA . THR A 1 244 ? 38.827 -1.315 30.613 1.00 41.85 570 THR A CA 1
ATOM 1825 C C . THR A 1 244 ? 39.823 -0.411 31.333 1.00 44.10 570 THR A C 1
ATOM 1826 O O . THR A 1 244 ? 41.021 -0.636 31.223 1.00 46.79 570 THR A O 1
#